Protein AF-A0A1I8BA67-F1 (afdb_monomer_lite)

Radius of gyration: 39.65 Å; chains: 1; bounding box: 112×55×97 Å

Sequence (224 aa):
MSRVRSEYSSRDNGSPSAFQMEKREQSNNWFKWFAIIISILCVIFMIATVVLENITLENSNDTSPNASELENIITDGDAGPLSVDGIEVSKQRKNRRNSSSNSVPQPLKWPPPSGSLHLVWSYFKRCQTIDAREVAPIKSNSVMYQRDPRESVIGYRSIAVPGELHGYWTAFTKFGSSRISWKRIFEPAIKLAREGFPVSSNLAMVLQQKESDINEDEDMRSAA

Structure (mmCIF, N/CA/C/O backbone):
data_AF-A0A1I8BA67-F1
#
_entry.id   AF-A0A1I8BA67-F1
#
loop_
_atom_site.group_PDB
_atom_site.id
_atom_site.type_symbol
_atom_site.label_atom_id
_atom_site.label_alt_id
_atom_site.label_comp_id
_atom_site.label_asym_id
_atom_site.label_entity_id
_atom_site.label_seq_id
_atom_site.pdbx_PDB_ins_code
_atom_site.Cartn_x
_atom_site.Cartn_y
_atom_site.Cartn_z
_atom_site.occupancy
_atom_site.B_iso_or_equiv
_atom_site.auth_seq_id
_atom_site.auth_comp_id
_atom_site.auth_asym_id
_atom_site.auth_atom_id
_atom_site.pdbx_PDB_model_num
ATOM 1 N N . MET A 1 1 ? -87.416 -36.182 63.446 1.00 40.94 1 MET A N 1
ATOM 2 C CA . MET A 1 1 ? -87.418 -34.951 62.624 1.00 40.94 1 MET A CA 1
ATOM 3 C C . MET A 1 1 ? -86.794 -33.840 63.465 1.00 40.94 1 MET A C 1
ATOM 5 O O . MET A 1 1 ? -87.429 -33.366 64.387 1.00 40.94 1 MET A O 1
ATOM 9 N N . SER A 1 2 ? -85.472 -33.657 63.453 1.00 45.88 2 SER A N 1
ATOM 10 C CA . SER A 1 2 ? -84.763 -32.682 62.600 1.00 45.88 2 SER A CA 1
ATOM 11 C C . SER A 1 2 ? -85.476 -31.326 62.480 1.00 45.88 2 SER A C 1
ATOM 13 O O . SER A 1 2 ? -86.460 -31.255 61.751 1.00 45.88 2 SER A O 1
ATOM 15 N N . ARG A 1 3 ? -84.947 -30.256 63.091 1.00 42.12 3 ARG A N 1
ATOM 16 C CA . ARG A 1 3 ? -84.290 -29.132 62.381 1.00 42.12 3 ARG A CA 1
ATOM 17 C C . ARG A 1 3 ? -83.982 -27.958 63.326 1.00 42.12 3 ARG A C 1
ATOM 19 O O . ARG A 1 3 ? -84.881 -27.327 63.855 1.00 42.12 3 ARG A O 1
ATOM 26 N N . VAL A 1 4 ? -82.681 -27.696 63.452 1.00 47.50 4 VAL A N 1
ATOM 27 C CA . VAL A 1 4 ? -81.999 -26.395 63.310 1.00 47.50 4 VAL A CA 1
ATOM 28 C C . VAL A 1 4 ? -82.528 -25.221 64.147 1.00 47.50 4 VAL A C 1
ATOM 30 O O . VAL A 1 4 ? -83.448 -24.508 63.760 1.00 47.50 4 VAL A O 1
ATOM 33 N N . ARG A 1 5 ? -81.813 -24.952 65.246 1.00 42.03 5 ARG A N 1
ATOM 34 C CA . ARG A 1 5 ? -81.727 -23.635 65.887 1.00 42.03 5 ARG A CA 1
ATOM 35 C C . ARG A 1 5 ? -80.796 -22.773 65.027 1.00 42.03 5 ARG A C 1
ATOM 37 O O . ARG A 1 5 ? -79.645 -23.153 64.830 1.00 42.03 5 ARG A O 1
ATOM 44 N N . SER A 1 6 ? -81.287 -21.666 64.471 1.00 45.69 6 SER A N 1
ATOM 45 C CA . SER A 1 6 ? -80.429 -20.706 63.771 1.00 45.69 6 SER A CA 1
ATOM 46 C C . SER A 1 6 ? -79.624 -19.918 64.802 1.00 45.69 6 SER A C 1
ATOM 48 O O . SER A 1 6 ? -80.179 -19.093 65.529 1.00 45.69 6 SER A O 1
ATOM 50 N N . GLU A 1 7 ? -78.324 -20.172 64.878 1.00 46.34 7 GLU A N 1
ATOM 51 C CA . GLU A 1 7 ? -77.403 -19.298 65.597 1.00 46.34 7 GLU A CA 1
ATOM 52 C C . GLU A 1 7 ? -77.124 -18.067 64.736 1.00 46.34 7 GLU A C 1
ATOM 54 O O . GLU A 1 7 ? -76.464 -18.125 63.698 1.00 46.34 7 GLU A O 1
ATOM 59 N N . TYR A 1 8 ? -77.677 -16.938 65.169 1.00 40.50 8 TYR A N 1
ATOM 60 C CA . TYR A 1 8 ? -77.280 -15.619 64.706 1.00 40.50 8 TYR A CA 1
ATOM 61 C C . TYR A 1 8 ? -75.892 -15.344 65.301 1.00 40.50 8 TYR A C 1
ATOM 63 O O . TYR A 1 8 ? -75.756 -15.030 66.481 1.00 40.50 8 TYR A O 1
ATOM 71 N N . SER A 1 9 ? -74.846 -15.552 64.499 1.00 45.25 9 SER A N 1
ATOM 72 C CA . SER A 1 9 ? -73.468 -15.208 64.856 1.00 45.25 9 SER A CA 1
ATOM 73 C C . SER A 1 9 ? -73.325 -13.686 64.856 1.00 45.25 9 SER A C 1
ATOM 75 O O . SER A 1 9 ? -73.095 -13.059 63.819 1.00 45.25 9 SER A O 1
ATOM 77 N N . SER A 1 10 ? -73.502 -13.084 66.030 1.00 44.91 10 SER A N 1
ATOM 78 C CA . SER A 1 10 ? -73.094 -11.711 66.302 1.00 44.91 10 SER A CA 1
ATOM 79 C C . SER A 1 10 ? -71.573 -11.642 66.182 1.00 44.91 10 SER A C 1
ATOM 81 O O . SER A 1 10 ? -70.843 -12.098 67.059 1.00 44.91 10 SER A O 1
ATOM 83 N N . ARG A 1 11 ? -71.085 -11.125 65.052 1.00 43.34 11 ARG A N 1
ATOM 84 C CA . ARG A 1 11 ? -69.683 -10.735 64.901 1.00 43.34 11 ARG A CA 1
ATOM 85 C C . ARG A 1 11 ? -69.440 -9.525 65.795 1.00 43.34 11 ARG A C 1
ATOM 87 O O . ARG A 1 11 ? -69.701 -8.396 65.388 1.00 43.34 11 ARG A O 1
ATOM 94 N N . ASP A 1 12 ? -68.952 -9.779 67.003 1.00 50.91 12 ASP A N 1
ATOM 95 C CA . ASP A 1 12 ? -68.329 -8.755 67.831 1.00 50.91 12 ASP A CA 1
ATOM 96 C C . ASP A 1 12 ? -67.102 -8.223 67.088 1.00 50.91 12 ASP A C 1
ATOM 98 O O . ASP A 1 12 ? -66.035 -8.839 67.052 1.00 50.91 12 ASP A O 1
ATOM 102 N N . ASN A 1 13 ? -67.259 -7.054 66.469 1.00 51.78 13 ASN A N 1
ATOM 103 C CA . ASN A 1 13 ? -66.140 -6.228 66.041 1.00 51.78 13 ASN A CA 1
ATOM 104 C C . ASN A 1 13 ? -65.518 -5.614 67.300 1.00 51.78 13 ASN A C 1
ATOM 106 O O . ASN A 1 13 ? -65.742 -4.446 67.617 1.00 51.78 13 ASN A O 1
ATOM 110 N N . GLY A 1 14 ? -64.778 -6.439 68.043 1.00 55.72 14 GLY A N 1
ATOM 111 C CA . GLY A 1 14 ? -63.981 -5.997 69.175 1.00 55.72 14 GLY A CA 1
ATOM 112 C C . GLY A 1 14 ? -63.032 -4.893 68.724 1.00 55.72 14 GLY A C 1
ATOM 113 O O . GLY A 1 14 ? -62.264 -5.065 67.772 1.00 55.72 14 GLY A O 1
ATOM 114 N N . SER A 1 15 ? -63.103 -3.746 69.397 1.00 64.50 15 SER A N 1
ATOM 115 C CA . SER A 1 15 ? -62.110 -2.691 69.253 1.00 64.50 15 SER A CA 1
ATOM 116 C C . SER A 1 15 ? -60.715 -3.295 69.477 1.00 64.50 15 SER A C 1
ATOM 118 O O . SER A 1 15 ? -60.535 -4.098 70.400 1.00 64.50 15 SER A O 1
ATOM 120 N N . PRO A 1 16 ? -59.721 -2.980 68.625 1.00 65.88 16 PRO A N 1
ATOM 121 C CA . PRO A 1 16 ? -58.387 -3.546 68.770 1.00 65.88 16 PRO A CA 1
ATOM 122 C C . PRO A 1 16 ? -57.853 -3.250 70.174 1.00 65.88 16 PRO A C 1
ATOM 124 O O . PRO A 1 16 ? -57.886 -2.100 70.613 1.00 65.88 16 PRO A O 1
ATOM 127 N N . SER A 1 17 ? -57.372 -4.275 70.884 1.00 70.00 17 SER A N 1
ATOM 128 C CA . SER A 1 17 ? -56.779 -4.084 72.209 1.00 70.00 17 SER A CA 1
ATOM 129 C C . SER A 1 17 ? -55.578 -3.133 72.121 1.00 70.00 17 SER A C 1
ATOM 131 O O . SER A 1 17 ? -54.882 -3.103 71.106 1.00 70.00 17 SER A O 1
ATOM 133 N N . ALA A 1 18 ? -55.322 -2.348 73.173 1.00 68.75 18 ALA A N 1
ATOM 134 C CA . ALA A 1 18 ? -54.279 -1.311 73.184 1.00 68.75 18 ALA A CA 1
ATOM 135 C C . ALA A 1 18 ? -52.895 -1.833 72.741 1.00 68.75 18 ALA A C 1
ATOM 137 O O . ALA A 1 18 ? -52.176 -1.167 72.005 1.00 68.75 18 ALA A O 1
ATOM 138 N N . PHE A 1 19 ? -52.586 -3.086 73.076 1.00 68.88 19 PHE A N 1
ATOM 139 C CA . PHE A 1 19 ? -51.374 -3.780 72.642 1.00 68.88 19 PHE A CA 1
ATOM 140 C C . PHE A 1 19 ? -51.302 -4.011 71.117 1.00 68.88 19 PHE A C 1
ATOM 142 O O . PHE A 1 19 ? -50.241 -3.913 70.503 1.00 68.88 19 PHE A O 1
ATOM 149 N N . GLN A 1 20 ? -52.437 -4.304 70.475 1.00 67.19 20 GLN A N 1
ATOM 150 C CA . GLN A 1 20 ? -52.523 -4.456 69.018 1.00 67.19 20 GLN A CA 1
ATOM 151 C C . GLN A 1 20 ? -52.443 -3.101 68.300 1.00 67.19 20 GLN A C 1
ATOM 153 O O . GLN A 1 20 ? -51.937 -3.045 67.178 1.00 67.19 20 GLN A O 1
ATOM 158 N N . MET A 1 21 ? -52.902 -2.015 68.936 1.00 66.75 21 MET A N 1
ATOM 159 C CA . MET A 1 21 ? -52.728 -0.645 68.433 1.00 66.75 21 MET A CA 1
ATOM 160 C C . MET A 1 21 ? -51.247 -0.230 68.472 1.00 66.75 21 MET A C 1
ATOM 162 O O . MET A 1 21 ? -50.712 0.191 67.450 1.00 66.75 21 MET A O 1
ATOM 166 N N . GLU A 1 22 ? -50.557 -0.460 69.594 1.00 73.00 22 GLU A N 1
ATOM 167 C CA . GLU A 1 22 ? -49.135 -0.126 69.773 1.00 73.00 22 GLU A CA 1
ATOM 168 C C . GLU A 1 22 ? -48.229 -0.889 68.794 1.00 73.00 22 GLU A C 1
ATOM 170 O O . GLU A 1 22 ? -47.345 -0.310 68.160 1.00 73.00 22 GLU A O 1
ATOM 175 N N . LYS A 1 23 ? -48.497 -2.184 68.575 1.00 70.69 23 LYS A N 1
ATOM 176 C CA . LYS A 1 23 ? -47.740 -2.996 67.609 1.00 70.69 23 LYS A CA 1
ATOM 177 C C . LYS A 1 23 ? -47.929 -2.519 66.162 1.00 70.69 23 LYS A C 1
ATOM 179 O O . LYS A 1 23 ? -46.983 -2.558 65.372 1.00 70.69 23 LYS A O 1
ATOM 184 N N . ARG A 1 24 ? -49.133 -2.054 65.800 1.00 65.31 24 ARG A N 1
ATOM 185 C CA . ARG A 1 24 ? -49.407 -1.451 64.481 1.00 65.31 24 ARG A CA 1
ATOM 186 C C . ARG A 1 24 ? -48.703 -0.105 64.327 1.00 65.31 24 ARG A C 1
ATOM 188 O O . ARG A 1 24 ? -48.165 0.179 63.261 1.00 65.31 24 ARG A O 1
ATOM 195 N N . GLU A 1 25 ? -48.652 0.690 65.387 1.00 71.00 25 GLU A N 1
ATOM 196 C CA . GLU A 1 25 ? -47.970 1.982 65.390 1.00 71.00 25 GLU A CA 1
ATOM 197 C C . GLU A 1 25 ? -46.443 1.830 65.282 1.00 71.00 25 GLU A C 1
ATOM 199 O O . GLU A 1 25 ? -45.815 2.489 64.449 1.00 71.00 25 GLU A O 1
ATOM 204 N N . GLN A 1 26 ? -45.851 0.871 66.002 1.00 67.75 26 GLN A N 1
ATOM 205 C CA . GLN A 1 26 ? -44.436 0.513 65.851 1.00 67.75 26 GLN A CA 1
ATOM 206 C C . GLN A 1 26 ? -44.106 0.008 64.443 1.00 67.75 26 GLN A C 1
ATOM 208 O O . GLN A 1 26 ? -43.106 0.426 63.860 1.00 67.75 26 GLN A O 1
ATOM 213 N N . SER A 1 27 ? -44.948 -0.860 63.873 1.00 72.69 27 SER A N 1
ATOM 214 C CA . SER A 1 27 ? -44.752 -1.380 62.517 1.00 72.69 27 SER A CA 1
ATOM 215 C C . SER A 1 27 ? -44.800 -0.264 61.471 1.00 72.69 27 SER A C 1
ATOM 217 O O . SER A 1 27 ? -43.941 -0.210 60.593 1.00 72.69 27 SER A O 1
ATOM 219 N N . ASN A 1 28 ? -45.735 0.677 61.601 1.00 71.38 28 ASN A N 1
ATOM 220 C CA . ASN A 1 28 ? -45.836 1.819 60.695 1.00 71.38 28 ASN A CA 1
ATOM 221 C C . ASN A 1 28 ? -44.628 2.757 60.812 1.00 71.38 28 ASN A C 1
ATOM 223 O O . ASN A 1 28 ? -44.160 3.285 59.805 1.00 71.38 28 ASN A O 1
ATOM 227 N N . ASN A 1 29 ? -44.091 2.945 62.018 1.00 77.38 29 ASN A N 1
ATOM 228 C CA . ASN A 1 29 ? -42.884 3.743 62.224 1.00 77.38 29 ASN A CA 1
ATOM 229 C C . ASN A 1 29 ? -41.644 3.048 61.652 1.00 77.38 29 ASN A C 1
ATOM 231 O O . ASN A 1 29 ? -40.825 3.703 61.013 1.00 77.38 29 ASN A O 1
ATOM 235 N N . TRP A 1 30 ? -41.549 1.725 61.783 1.00 77.06 30 TRP A N 1
ATOM 236 C CA . TRP A 1 30 ? -40.513 0.920 61.139 1.00 77.06 30 TRP A CA 1
ATOM 237 C C . TRP A 1 30 ? -40.552 1.094 59.613 1.00 77.06 30 TRP A C 1
ATOM 239 O O . TRP A 1 30 ? -39.558 1.513 59.029 1.00 77.06 30 TRP A O 1
ATOM 249 N N . PHE A 1 31 ? -41.714 0.936 58.967 1.00 82.50 31 PHE A N 1
ATOM 250 C CA . PHE A 1 31 ? -41.845 1.162 57.519 1.00 82.50 31 PHE A CA 1
ATOM 251 C C . PHE A 1 31 ? -41.498 2.596 57.081 1.00 82.50 31 PHE A C 1
ATOM 253 O O . PHE A 1 31 ? -40.886 2.775 56.027 1.00 82.50 31 PHE A O 1
ATOM 260 N N . LYS A 1 32 ? -41.816 3.616 57.891 1.00 83.88 32 LYS A N 1
ATOM 261 C CA . LYS A 1 32 ? -41.413 5.010 57.624 1.00 83.88 32 LYS A CA 1
ATOM 262 C C . LYS A 1 32 ? -39.891 5.182 57.638 1.00 83.88 32 LYS A C 1
ATOM 264 O O . LYS A 1 32 ? -39.352 5.822 56.740 1.00 83.88 32 LYS A O 1
ATOM 269 N N . TRP A 1 33 ? -39.190 4.579 58.599 1.00 83.94 33 TRP A N 1
ATOM 270 C CA . TRP A 1 33 ? -37.723 4.612 58.650 1.00 83.94 33 TRP A CA 1
ATOM 271 C C . TRP A 1 33 ? -37.083 3.879 57.468 1.00 83.94 33 TRP A C 1
ATOM 273 O O . TRP A 1 33 ? -36.136 4.395 56.877 1.00 83.94 33 TRP A O 1
ATOM 283 N N . PHE A 1 34 ? -37.635 2.734 57.058 1.00 90.25 34 PHE A N 1
ATOM 284 C CA . PHE A 1 34 ? -37.170 2.028 55.860 1.00 90.25 34 PHE A CA 1
ATOM 285 C C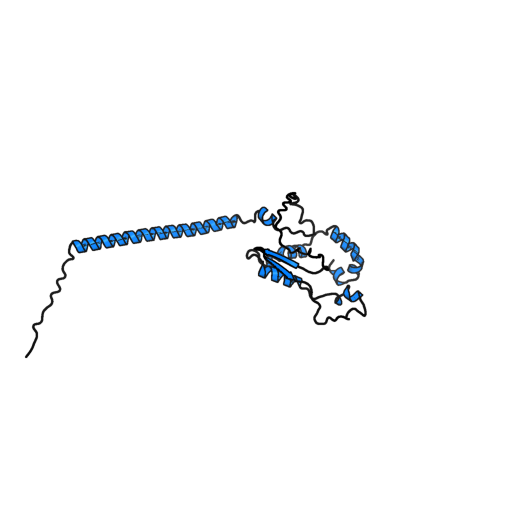 . PHE A 1 34 ? -37.347 2.863 54.587 1.00 90.25 34 PHE A C 1
ATOM 287 O O . PHE A 1 34 ? -36.424 2.940 53.778 1.00 90.25 34 PHE A O 1
ATOM 294 N N . ALA A 1 35 ? -38.483 3.546 54.432 1.00 88.31 35 ALA A N 1
ATOM 295 C CA . ALA A 1 35 ? -38.719 4.430 53.293 1.00 88.31 35 ALA A CA 1
ATOM 296 C C . ALA A 1 35 ? -37.733 5.615 53.253 1.00 88.31 35 ALA A C 1
ATOM 298 O O . ALA A 1 35 ? -37.226 5.957 52.184 1.00 88.31 35 ALA A O 1
ATOM 299 N N . ILE A 1 36 ? -37.402 6.202 54.410 1.00 92.38 36 ILE A N 1
ATOM 300 C CA . ILE A 1 36 ? -36.419 7.295 54.514 1.00 92.38 36 ILE A CA 1
ATOM 301 C C . ILE A 1 36 ? -35.014 6.806 54.138 1.00 92.38 36 ILE A C 1
ATOM 303 O O . ILE A 1 36 ? -34.323 7.465 53.364 1.00 92.38 36 ILE A O 1
ATOM 307 N N . ILE A 1 37 ? -34.598 5.636 54.630 1.00 94.06 37 ILE A N 1
ATOM 308 C CA . ILE A 1 37 ? -33.278 5.065 54.324 1.00 94.06 37 ILE A CA 1
ATOM 309 C C . ILE A 1 37 ? -33.149 4.763 52.826 1.00 94.06 37 ILE A C 1
ATOM 311 O O . ILE A 1 37 ? -32.140 5.111 52.216 1.00 94.06 37 ILE A O 1
ATOM 315 N N . ILE A 1 38 ? -34.182 4.177 52.213 1.00 94.12 38 ILE A N 1
ATOM 316 C CA . ILE A 1 38 ? -34.205 3.909 50.768 1.00 94.12 38 ILE A CA 1
ATOM 317 C C . ILE A 1 38 ? -34.135 5.220 49.975 1.00 94.12 38 ILE A C 1
ATOM 319 O O . ILE A 1 38 ? -33.359 5.315 49.028 1.00 94.12 38 ILE A O 1
ATOM 323 N N . SER A 1 39 ? -34.868 6.258 50.395 1.00 94.56 39 SER A N 1
ATOM 324 C CA . SER A 1 39 ? -34.808 7.579 49.759 1.00 94.56 39 SER A CA 1
ATOM 325 C C . SER A 1 39 ? -33.406 8.190 49.820 1.00 94.56 39 SER A C 1
ATOM 327 O O . SER A 1 39 ? -32.947 8.755 48.830 1.00 94.56 39 SER A O 1
ATOM 329 N N . ILE A 1 40 ? -32.710 8.073 50.955 1.00 95.81 40 ILE A N 1
ATOM 330 C CA . ILE A 1 40 ? -31.340 8.583 51.113 1.00 95.81 40 ILE A CA 1
ATOM 331 C C . ILE A 1 40 ? -30.369 7.796 50.223 1.00 95.81 40 ILE A C 1
ATOM 333 O O . ILE A 1 40 ? -29.543 8.399 49.539 1.00 95.81 40 ILE A O 1
ATOM 337 N N . LEU A 1 41 ? -30.496 6.466 50.164 1.00 95.94 41 LEU A N 1
ATOM 338 C CA . LEU A 1 41 ? -29.668 5.624 49.295 1.00 95.94 41 LEU A CA 1
ATOM 339 C C . LEU A 1 41 ? -29.880 5.933 47.806 1.00 95.94 41 LEU A C 1
ATOM 341 O O . LEU A 1 41 ? -28.904 5.994 47.061 1.00 95.94 41 LEU A O 1
ATOM 345 N N . CYS A 1 42 ? -31.118 6.194 47.372 1.00 95.25 42 CYS A N 1
ATOM 346 C CA . CYS A 1 42 ? -31.407 6.615 45.998 1.00 95.25 42 CYS A CA 1
ATOM 347 C C . CYS A 1 42 ? -30.749 7.957 45.650 1.00 95.25 42 CYS A C 1
ATOM 349 O O . CYS A 1 42 ? -30.201 8.101 44.558 1.00 95.25 42 CYS A O 1
ATOM 351 N N . VAL A 1 43 ? -30.761 8.925 46.572 1.00 95.75 43 VAL A N 1
ATOM 352 C CA . VAL A 1 43 ? -30.108 10.226 46.362 1.00 95.75 43 VAL A CA 1
ATOM 353 C C . VAL A 1 43 ? -28.588 10.068 46.289 1.00 95.75 43 VAL A C 1
ATOM 355 O O . VAL A 1 43 ? -27.965 10.628 45.392 1.00 95.75 43 VAL A O 1
ATOM 358 N N . ILE A 1 44 ? -27.987 9.257 47.165 1.00 95.75 44 ILE A N 1
ATOM 359 C CA . ILE A 1 44 ? -26.545 8.962 47.124 1.00 95.75 44 ILE A CA 1
ATOM 360 C C . ILE A 1 44 ? -26.165 8.281 45.805 1.00 95.75 44 ILE A C 1
ATOM 362 O O . ILE A 1 44 ? -25.164 8.653 45.198 1.00 95.75 44 ILE A O 1
ATOM 366 N N . PHE A 1 45 ? -26.968 7.324 45.335 1.00 95.50 45 PHE A N 1
ATOM 367 C CA . PHE A 1 45 ? -26.735 6.646 44.061 1.00 95.50 45 PHE A CA 1
ATOM 368 C C . PHE A 1 45 ? -26.802 7.617 42.873 1.00 95.50 45 PHE A C 1
ATOM 370 O O . PHE A 1 45 ? -25.906 7.600 42.036 1.00 95.50 45 PHE A O 1
ATOM 377 N N . MET A 1 46 ? -27.794 8.515 42.841 1.00 95.38 46 MET A N 1
ATOM 378 C CA . MET A 1 46 ? -27.913 9.551 41.802 1.00 95.38 46 MET A CA 1
ATOM 379 C C . MET A 1 46 ? -26.725 10.522 41.809 1.00 95.38 46 MET A C 1
ATOM 381 O O . MET A 1 46 ? -26.201 10.875 40.754 1.00 95.38 46 MET A O 1
ATOM 385 N N . ILE A 1 47 ? -26.262 10.937 42.992 1.00 93.50 47 ILE A N 1
ATOM 386 C CA . ILE A 1 47 ? -25.070 11.787 43.111 1.00 93.50 47 ILE A CA 1
ATOM 387 C C . ILE A 1 47 ? -23.833 11.024 42.624 1.00 93.50 47 ILE A C 1
ATOM 389 O O . ILE A 1 47 ? -23.042 11.576 41.866 1.00 93.50 47 ILE A O 1
ATOM 393 N N . ALA A 1 48 ? -23.681 9.750 42.995 1.00 91.81 48 ALA A N 1
ATOM 394 C CA . ALA A 1 48 ? -22.557 8.926 42.564 1.00 91.81 48 ALA A CA 1
ATOM 395 C C . ALA A 1 48 ? -22.518 8.748 41.040 1.00 91.81 48 ALA A C 1
ATOM 397 O O . ALA A 1 48 ? -21.443 8.854 40.456 1.00 91.81 48 ALA A O 1
ATOM 398 N N . THR A 1 49 ? -23.665 8.543 40.382 1.00 91.31 49 THR A N 1
ATOM 399 C CA . THR A 1 49 ? -23.723 8.436 38.916 1.00 91.31 49 THR A CA 1
ATOM 400 C C . THR A 1 49 ? -23.356 9.748 38.228 1.00 91.31 49 THR A C 1
ATOM 402 O O . THR A 1 49 ? -22.576 9.728 37.283 1.00 91.31 49 THR A O 1
ATOM 405 N N . VAL A 1 50 ? -23.830 10.890 38.741 1.00 92.19 50 VAL A N 1
ATOM 406 C CA . VAL A 1 50 ? -23.501 12.220 38.193 1.00 92.19 50 VAL A CA 1
ATOM 407 C C . VAL A 1 50 ? -22.021 12.561 38.392 1.00 92.19 50 VAL A C 1
ATOM 409 O O . VAL A 1 50 ? -21.378 13.109 37.500 1.00 92.19 50 VAL A O 1
ATOM 412 N N . VAL A 1 51 ? -21.451 12.220 39.551 1.00 89.69 51 VAL A N 1
ATOM 413 C CA . VAL A 1 51 ? -20.022 12.423 39.832 1.00 89.69 51 VAL A CA 1
ATOM 414 C C . VAL A 1 51 ? -19.160 11.528 38.943 1.00 89.69 51 VAL A C 1
ATOM 416 O O . VAL A 1 51 ? -18.153 11.995 38.421 1.00 89.69 51 VAL A O 1
ATOM 419 N N . LEU A 1 52 ? -19.560 10.273 38.719 1.00 81.62 52 LEU A N 1
ATOM 420 C CA . LEU A 1 52 ? -18.836 9.362 37.833 1.00 81.62 52 LEU A CA 1
ATOM 421 C C . LEU A 1 52 ? -18.824 9.884 36.390 1.00 81.62 52 LEU A C 1
ATOM 423 O O . LEU A 1 52 ? -17.777 9.868 35.749 1.00 81.62 52 LEU A O 1
ATOM 427 N N . GLU A 1 53 ? -19.953 10.410 35.913 1.00 79.00 53 GLU A N 1
ATOM 428 C CA . GLU A 1 53 ? -20.077 10.989 34.573 1.00 79.00 53 GLU A CA 1
ATOM 429 C C . GLU A 1 53 ? -19.226 12.268 34.431 1.00 79.00 53 GLU A C 1
ATOM 431 O O . GLU A 1 53 ? -18.454 12.395 33.481 1.00 79.00 53 GLU A O 1
ATOM 436 N N . ASN A 1 54 ? -19.230 13.154 35.434 1.00 74.56 54 ASN A N 1
ATOM 437 C CA . ASN A 1 54 ? -18.369 14.344 35.450 1.00 74.56 54 ASN A CA 1
ATOM 438 C C . ASN A 1 54 ? -16.867 14.007 35.497 1.00 74.56 54 ASN A C 1
ATOM 440 O O . ASN A 1 54 ? -16.093 14.604 34.753 1.00 74.56 54 ASN A O 1
ATOM 444 N N . ILE A 1 55 ? -16.452 13.012 36.291 1.00 71.06 55 ILE A N 1
ATOM 445 C CA . ILE A 1 55 ? -15.052 12.547 36.333 1.00 71.06 55 ILE A CA 1
ATOM 446 C C . ILE A 1 55 ? -14.643 11.928 34.987 1.00 71.06 55 ILE A C 1
ATOM 448 O O . ILE A 1 55 ? -13.505 12.089 34.544 1.00 71.06 55 ILE A O 1
ATOM 452 N N . THR A 1 56 ? -15.547 11.223 34.299 1.00 62.75 56 THR A N 1
ATOM 453 C CA . THR A 1 56 ? -15.245 10.696 32.957 1.00 62.75 56 THR A CA 1
ATOM 454 C C . THR A 1 56 ? -15.126 11.793 31.900 1.00 62.75 56 THR A C 1
ATOM 456 O O . THR A 1 56 ? -14.315 11.653 30.985 1.00 62.75 56 THR A O 1
ATOM 459 N N . LEU A 1 57 ? -15.871 12.894 32.038 1.00 55.22 57 LEU A N 1
ATOM 460 C CA . LEU A 1 57 ? -15.803 14.029 31.116 1.00 55.22 57 LEU A CA 1
ATOM 461 C C . LEU A 1 57 ? -14.546 14.884 31.335 1.00 55.22 57 LEU A C 1
ATOM 463 O O . LEU A 1 57 ? -13.919 15.279 30.353 1.00 55.22 57 LEU A O 1
ATOM 467 N N . GLU A 1 58 ? -14.117 15.097 32.581 1.00 56.88 58 GLU A N 1
ATOM 468 C CA . GLU A 1 58 ? -12.852 15.784 32.890 1.00 56.88 58 GLU A CA 1
ATOM 469 C C . GLU A 1 58 ? -11.647 15.001 32.335 1.00 56.88 58 GLU A C 1
ATOM 471 O O . GLU A 1 58 ? -10.819 15.560 31.618 1.00 56.88 58 GLU A O 1
ATOM 476 N N . ASN A 1 59 ? -11.641 13.670 32.484 1.00 52.69 59 ASN A N 1
ATOM 477 C CA . ASN A 1 59 ? -10.626 12.807 31.863 1.00 52.69 59 ASN A CA 1
ATOM 478 C C . ASN A 1 59 ? -10.657 12.823 30.319 1.00 52.69 59 ASN A C 1
ATOM 480 O O . ASN A 1 59 ? -9.640 12.558 29.674 1.00 52.69 59 ASN A O 1
ATOM 484 N N . SER A 1 60 ? -11.806 13.122 29.700 1.00 52.12 60 SER A N 1
ATOM 485 C CA . SER A 1 60 ? -11.911 13.211 28.236 1.00 52.12 60 SER A CA 1
ATOM 486 C C . SER A 1 60 ? -11.349 14.518 27.665 1.00 52.12 60 SER A C 1
ATOM 488 O O . SER A 1 60 ? -10.884 14.519 26.526 1.00 52.12 60 SER A O 1
ATOM 490 N N . ASN A 1 61 ? -11.320 15.594 28.461 1.00 45.09 61 ASN A N 1
ATOM 491 C CA . ASN A 1 61 ? -10.772 16.891 28.053 1.00 45.09 61 ASN A CA 1
ATOM 492 C C . ASN A 1 61 ? -9.251 17.003 28.260 1.00 45.09 61 ASN A C 1
ATOM 494 O O . ASN A 1 61 ? -8.618 17.797 27.570 1.00 45.09 61 ASN A O 1
ATOM 498 N N . ASP A 1 62 ? -8.661 16.147 29.100 1.00 41.72 62 ASP A N 1
ATOM 499 C CA . ASP A 1 62 ? -7.203 16.041 29.270 1.00 41.72 62 ASP A CA 1
ATOM 500 C C . ASP A 1 62 ? -6.550 14.974 28.373 1.00 41.72 62 ASP A C 1
ATOM 502 O O . ASP A 1 62 ? -5.333 14.800 28.390 1.00 41.72 62 ASP A O 1
ATOM 506 N N . THR A 1 63 ? -7.321 14.288 27.519 1.00 43.56 63 THR A N 1
ATOM 507 C CA . THR A 1 63 ? -6.759 13.372 26.511 1.00 43.56 63 THR A CA 1
ATOM 508 C C . THR A 1 63 ? -6.571 14.076 25.161 1.00 43.56 63 THR A C 1
ATOM 510 O O . THR A 1 63 ? -7.000 13.595 24.112 1.00 43.56 63 THR A O 1
ATOM 513 N N . SER A 1 64 ? -5.861 15.206 25.157 1.00 40.44 64 SER A N 1
ATOM 514 C CA . SER A 1 64 ? -4.832 15.337 24.124 1.00 40.44 64 SER A CA 1
ATOM 515 C C . SER A 1 64 ? -3.736 14.370 24.557 1.00 40.44 64 SER A C 1
ATOM 517 O O . SER A 1 64 ? -3.289 14.492 25.695 1.00 40.44 64 SER A O 1
ATOM 519 N N . PRO A 1 65 ? -3.324 13.378 23.748 1.00 42.12 65 PRO A N 1
ATOM 520 C CA . PRO A 1 65 ? -2.228 12.515 24.160 1.00 42.12 65 PRO A CA 1
ATOM 521 C C . PRO A 1 65 ? -1.037 13.419 24.480 1.00 42.12 65 PRO A C 1
ATOM 523 O O . PRO A 1 65 ? -0.562 14.161 23.616 1.00 42.12 65 PRO A O 1
ATOM 526 N N . ASN A 1 66 ? -0.619 13.425 25.747 1.00 33.59 66 ASN A N 1
ATOM 527 C CA . ASN A 1 66 ? 0.599 14.103 26.155 1.00 33.59 66 ASN A CA 1
ATOM 528 C C . ASN A 1 66 ? 1.720 13.565 25.266 1.00 33.59 66 ASN A C 1
ATOM 530 O O . ASN A 1 66 ? 1.785 12.361 25.009 1.00 33.59 66 ASN A O 1
ATOM 534 N N . ALA A 1 67 ? 2.584 14.454 24.779 1.00 44.56 67 ALA A N 1
ATOM 535 C CA . ALA A 1 67 ? 3.666 14.113 23.857 1.00 44.56 67 ALA A CA 1
ATOM 536 C C . ALA A 1 67 ? 4.526 12.917 24.336 1.00 44.56 67 ALA A C 1
ATOM 538 O O . ALA A 1 67 ? 5.080 12.198 23.513 1.00 44.56 67 ALA A O 1
ATOM 539 N N . SER A 1 68 ? 4.545 12.641 25.645 1.00 41.50 68 SER A N 1
ATOM 540 C CA . SER A 1 68 ? 5.203 11.492 26.278 1.00 41.50 68 SER A CA 1
ATOM 541 C C . SER A 1 68 ? 4.566 10.117 26.005 1.00 41.50 68 SER A C 1
ATOM 543 O O . SER A 1 68 ? 5.253 9.105 26.096 1.00 41.50 68 SER A O 1
ATOM 545 N N . GLU A 1 69 ? 3.274 10.023 25.668 1.00 40.31 69 GLU A N 1
ATOM 546 C CA . GLU A 1 69 ? 2.629 8.737 25.331 1.00 40.31 69 GLU A CA 1
ATOM 547 C C . GLU A 1 69 ? 2.800 8.388 23.839 1.00 40.31 69 GLU A C 1
ATOM 549 O O . GLU A 1 69 ? 2.831 7.213 23.465 1.00 40.31 69 GLU A O 1
ATOM 554 N N . LEU A 1 70 ? 3.000 9.408 22.995 1.00 40.00 70 LEU A N 1
ATOM 555 C CA . LEU A 1 70 ? 3.380 9.265 21.584 1.00 40.00 70 LEU A CA 1
ATOM 556 C C . LEU A 1 70 ? 4.881 8.984 21.396 1.00 40.00 70 LEU A C 1
ATOM 558 O O . LEU A 1 70 ? 5.265 8.438 20.366 1.00 40.00 70 LEU A O 1
ATOM 562 N N . GLU A 1 71 ? 5.707 9.262 22.408 1.00 38.16 71 GLU A N 1
ATOM 563 C CA . GLU A 1 71 ? 7.160 9.016 22.419 1.00 38.16 71 GLU A CA 1
ATOM 564 C C . GLU A 1 71 ? 7.527 7.520 22.290 1.00 38.16 71 GLU A C 1
ATOM 566 O O . GLU A 1 71 ? 8.643 7.169 21.917 1.00 38.16 71 GLU A O 1
ATOM 571 N N . ASN A 1 72 ? 6.572 6.614 22.533 1.00 40.38 72 ASN A N 1
ATOM 572 C CA . ASN A 1 72 ? 6.772 5.167 22.386 1.00 40.38 72 ASN A CA 1
ATOM 573 C C . ASN A 1 72 ? 6.458 4.625 20.979 1.00 40.38 72 ASN A C 1
ATOM 575 O O . ASN A 1 72 ? 6.624 3.426 20.741 1.00 40.38 72 ASN A O 1
ATOM 579 N N . ILE A 1 73 ? 6.002 5.465 20.044 1.00 39.34 73 ILE A N 1
ATOM 580 C CA . ILE A 1 73 ? 5.798 5.078 18.644 1.00 39.34 73 ILE A CA 1
ATOM 581 C C . ILE A 1 73 ? 7.027 5.532 17.854 1.00 39.34 73 ILE A C 1
ATOM 583 O O . ILE A 1 73 ? 7.041 6.593 17.239 1.00 39.34 73 ILE A O 1
ATOM 587 N N . ILE A 1 74 ? 8.081 4.716 17.884 1.00 42.31 74 ILE A N 1
ATOM 588 C CA . ILE A 1 74 ? 9.261 4.918 17.039 1.00 42.31 74 ILE A CA 1
ATOM 589 C C . ILE A 1 74 ? 8.848 4.634 15.589 1.00 42.31 74 ILE A C 1
ATOM 591 O O . ILE A 1 74 ? 8.663 3.478 15.204 1.00 42.31 74 ILE A O 1
ATOM 595 N N . THR A 1 75 ? 8.672 5.682 14.786 1.00 41.91 75 THR A N 1
ATOM 596 C CA . THR A 1 75 ? 8.586 5.569 13.327 1.00 41.91 75 THR A CA 1
ATOM 597 C C . THR A 1 75 ? 9.944 5.925 12.735 1.00 41.91 75 THR A C 1
ATOM 599 O O . THR A 1 75 ? 10.195 7.081 12.403 1.00 41.91 75 THR A O 1
ATOM 602 N N . ASP A 1 76 ? 10.826 4.936 12.597 1.00 39.97 76 ASP A N 1
ATOM 603 C CA . ASP A 1 76 ? 12.073 5.090 11.839 1.00 39.97 76 ASP A CA 1
ATOM 604 C C . ASP A 1 76 ? 11.736 5.079 10.337 1.00 39.97 76 ASP A C 1
ATOM 606 O O . ASP A 1 76 ? 11.861 4.068 9.646 1.00 39.97 76 ASP A O 1
ATOM 610 N N . GLY A 1 77 ? 11.190 6.191 9.845 1.00 44.72 77 GLY A N 1
ATOM 611 C CA . GLY A 1 77 ? 10.943 6.426 8.427 1.00 44.72 77 GLY A CA 1
ATOM 612 C C . GLY A 1 77 ? 12.101 7.206 7.813 1.00 44.72 77 GLY A C 1
ATOM 613 O O . GLY A 1 77 ? 12.422 8.295 8.275 1.00 44.72 77 GLY A O 1
ATOM 614 N N . ASP A 1 78 ? 12.688 6.690 6.734 1.00 42.53 78 ASP A N 1
ATOM 615 C CA . ASP A 1 78 ? 13.857 7.265 6.036 1.00 42.53 78 ASP A CA 1
ATOM 616 C C . ASP A 1 78 ? 13.543 8.565 5.244 1.00 42.53 78 ASP A C 1
ATOM 618 O O . ASP A 1 78 ? 14.330 9.047 4.429 1.00 42.53 78 ASP A O 1
ATOM 622 N N . ALA A 1 79 ? 12.364 9.155 5.470 1.00 44.62 79 ALA A N 1
ATOM 623 C CA . ALA A 1 79 ? 11.913 10.398 4.858 1.00 44.62 79 ALA A CA 1
ATOM 624 C C . ALA A 1 79 ? 11.971 11.540 5.888 1.00 44.62 79 ALA A C 1
ATOM 626 O O . ALA A 1 79 ? 11.078 11.707 6.719 1.00 44.62 79 ALA A O 1
ATOM 627 N N . GLY A 1 80 ? 13.022 12.365 5.840 1.00 36.03 80 GLY A N 1
ATOM 628 C CA . GLY A 1 80 ? 12.993 13.676 6.509 1.00 36.03 80 GLY A CA 1
ATOM 629 C C . GLY A 1 80 ? 11.876 14.570 5.930 1.00 36.03 80 GLY A C 1
ATOM 630 O O . GLY A 1 80 ? 11.440 14.313 4.809 1.00 36.03 80 GLY A O 1
ATOM 631 N N . PRO A 1 81 ? 11.406 15.636 6.611 1.00 37.22 81 PRO A N 1
ATOM 632 C CA . PRO A 1 81 ? 11.647 16.085 7.976 1.00 37.22 81 PRO A CA 1
ATOM 633 C C . PRO A 1 81 ? 10.468 15.665 8.876 1.00 37.22 81 PRO A C 1
ATOM 635 O O . PRO A 1 81 ? 9.587 16.460 9.183 1.00 37.22 81 PRO A O 1
ATOM 638 N N . LEU A 1 82 ? 10.435 14.400 9.293 1.00 43.09 82 LEU A N 1
ATOM 639 C CA . LEU A 1 82 ? 9.539 13.917 10.357 1.00 43.09 82 LEU A CA 1
ATOM 640 C C . LEU A 1 82 ? 10.306 13.521 11.632 1.00 43.09 82 LEU A C 1
ATOM 642 O O . LEU A 1 82 ? 9.712 13.005 12.568 1.00 43.09 82 LEU A O 1
ATOM 646 N N . SER A 1 83 ? 11.622 13.767 11.682 1.00 40.72 83 SER A N 1
ATOM 647 C CA . SER A 1 83 ? 12.529 13.139 12.659 1.00 40.72 83 SER A CA 1
ATOM 648 C C . SER A 1 83 ? 13.316 14.112 13.556 1.00 40.72 83 SER A C 1
ATOM 650 O O . SER A 1 83 ? 14.206 13.663 14.277 1.00 40.72 83 SER A O 1
ATOM 652 N N . VAL A 1 84 ? 13.078 15.429 13.510 1.00 34.16 84 VAL A N 1
ATOM 653 C CA . VAL A 1 84 ? 14.048 16.390 14.089 1.00 34.16 84 VAL A CA 1
ATOM 654 C C . VAL A 1 84 ? 13.779 16.845 15.528 1.00 34.16 84 VAL A C 1
ATOM 656 O O . VAL A 1 84 ? 14.674 17.433 16.121 1.00 34.16 84 VAL A O 1
ATOM 659 N N . ASP A 1 85 ? 12.657 16.484 16.151 1.00 32.72 85 ASP A N 1
ATOM 660 C CA . ASP A 1 85 ? 12.433 16.770 17.576 1.00 32.72 85 ASP A CA 1
ATOM 661 C C . ASP A 1 85 ? 12.428 15.466 18.382 1.00 32.72 85 ASP A C 1
ATOM 663 O O . ASP A 1 85 ? 11.383 14.866 18.616 1.00 32.72 85 ASP A O 1
ATOM 667 N N . GLY A 1 86 ? 13.615 14.990 18.773 1.00 32.78 86 GLY A N 1
ATOM 668 C CA . GLY A 1 86 ? 13.726 13.816 19.650 1.00 32.78 86 GLY A CA 1
ATOM 669 C C . GLY A 1 86 ? 15.052 13.056 19.625 1.00 32.78 86 GLY A C 1
ATOM 670 O O . GLY A 1 86 ? 15.066 11.858 19.892 1.00 32.78 86 GLY A O 1
ATOM 671 N N . ILE A 1 87 ? 16.180 13.694 19.299 1.00 35.97 87 ILE A N 1
ATOM 672 C CA . ILE A 1 87 ? 17.497 13.060 19.466 1.00 35.97 87 ILE A CA 1
ATOM 673 C C . ILE A 1 87 ? 18.042 13.422 20.851 1.00 35.97 87 ILE A C 1
ATOM 675 O O . ILE A 1 87 ? 18.890 14.297 20.989 1.00 35.97 87 ILE A O 1
ATOM 679 N N . GLU A 1 88 ? 17.600 12.696 21.878 1.00 29.22 88 GLU A N 1
ATOM 680 C CA . GLU A 1 88 ? 18.426 12.465 23.066 1.00 29.22 88 GLU A CA 1
ATOM 681 C C . GLU A 1 88 ? 18.432 10.970 23.401 1.00 29.22 88 GLU A C 1
ATOM 683 O O . GLU A 1 88 ? 17.664 10.432 24.196 1.00 29.22 88 GLU A O 1
ATOM 688 N N . VAL A 1 89 ? 19.331 10.270 22.706 1.00 36.78 89 VAL A N 1
ATOM 689 C CA . VAL A 1 89 ? 19.631 8.852 22.892 1.00 36.78 89 VAL A CA 1
ATOM 690 C C . VAL A 1 89 ? 20.153 8.630 24.312 1.00 36.78 89 VAL A C 1
ATOM 692 O O . VAL A 1 89 ? 21.310 8.931 24.627 1.00 36.78 89 VAL A O 1
ATOM 695 N N . SER A 1 90 ? 19.323 8.023 25.159 1.00 29.69 90 SER A N 1
ATOM 696 C CA . SER A 1 90 ? 19.743 7.467 26.442 1.00 29.69 90 SER A CA 1
ATOM 697 C C . SER A 1 90 ? 20.713 6.299 26.214 1.00 29.69 90 SER A C 1
ATOM 699 O O . SER A 1 90 ? 20.370 5.132 26.035 1.00 29.69 90 SER A O 1
ATOM 701 N N . LYS A 1 91 ? 22.007 6.625 26.228 1.00 35.16 91 LYS A N 1
ATOM 702 C CA . LYS A 1 91 ? 23.065 5.667 26.549 1.00 35.16 91 LYS A CA 1
ATOM 703 C C . LYS A 1 91 ? 22.772 5.053 27.926 1.00 35.16 91 LYS A C 1
ATOM 705 O O . LYS A 1 91 ? 22.575 5.785 28.887 1.00 35.16 91 LYS A O 1
ATOM 710 N N . GLN A 1 92 ? 22.928 3.727 28.004 1.00 28.17 92 GLN A N 1
ATOM 711 C CA . GLN A 1 92 ? 22.940 2.822 29.175 1.00 28.17 92 GLN A CA 1
ATOM 712 C C . GLN A 1 92 ? 21.668 1.961 29.309 1.00 28.17 92 GLN A C 1
ATOM 714 O O . GLN A 1 92 ? 20.561 2.458 29.278 1.00 28.17 92 GLN A O 1
ATOM 719 N N . ARG A 1 93 ? 21.741 0.640 29.519 1.00 28.03 93 ARG A N 1
ATOM 720 C CA . ARG A 1 93 ? 22.692 -0.065 30.388 1.00 28.03 93 ARG A CA 1
ATOM 721 C C . ARG A 1 93 ? 22.714 -1.568 30.055 1.00 28.03 93 ARG A C 1
ATOM 723 O O . ARG A 1 93 ? 21.708 -2.259 30.183 1.00 28.03 93 ARG A O 1
ATOM 730 N N . LYS A 1 94 ? 23.887 -2.093 29.674 1.00 37.75 94 LYS A N 1
ATOM 731 C CA . LYS A 1 94 ? 24.170 -3.539 29.634 1.00 37.75 94 LYS A CA 1
ATOM 732 C C . LYS A 1 94 ? 23.894 -4.134 31.017 1.00 37.75 94 LYS A C 1
ATOM 734 O O . LYS A 1 94 ? 24.619 -3.829 31.957 1.00 37.75 94 LYS A O 1
ATOM 739 N N . ASN A 1 95 ? 22.915 -5.027 31.124 1.00 31.86 95 ASN A N 1
ATOM 740 C CA . ASN A 1 95 ? 22.809 -5.945 32.253 1.00 31.86 95 ASN A CA 1
ATOM 741 C C . ASN A 1 95 ? 22.596 -7.371 31.725 1.00 31.86 95 ASN A C 1
ATOM 743 O O . ASN A 1 95 ? 21.478 -7.858 31.585 1.00 31.86 95 ASN A O 1
ATOM 747 N N . ARG A 1 96 ? 23.718 -8.034 31.411 1.00 40.53 96 ARG A N 1
ATOM 748 C CA . ARG A 1 96 ? 23.802 -9.493 31.270 1.00 40.53 96 ARG A CA 1
ATOM 749 C C . ARG A 1 96 ? 23.549 -10.100 32.649 1.00 40.53 96 ARG A C 1
ATOM 751 O O . ARG A 1 96 ? 24.405 -9.996 33.522 1.00 40.53 96 ARG A O 1
ATOM 758 N N . ARG A 1 97 ? 22.411 -10.767 32.838 1.00 37.12 97 ARG A N 1
ATOM 759 C CA . ARG A 1 97 ? 22.269 -11.806 33.862 1.00 37.12 97 ARG A CA 1
ATOM 760 C C . ARG A 1 97 ? 21.884 -13.111 33.185 1.00 37.12 97 ARG A C 1
ATOM 762 O O . ARG A 1 97 ? 20.935 -13.178 32.414 1.00 37.12 97 ARG A O 1
ATOM 769 N N . ASN A 1 98 ? 22.718 -14.105 33.447 1.00 34.03 98 ASN A N 1
ATOM 770 C CA . ASN A 1 98 ? 22.676 -15.437 32.878 1.00 34.03 98 ASN A CA 1
ATOM 771 C C . ASN A 1 98 ? 21.403 -16.170 33.320 1.00 34.03 98 ASN A C 1
ATOM 773 O O . ASN A 1 98 ? 21.066 -16.180 34.502 1.00 34.03 98 ASN A O 1
ATOM 777 N N . SER A 1 99 ? 20.754 -16.863 32.392 1.00 33.19 99 SER A N 1
ATOM 778 C CA . SER A 1 99 ? 20.048 -18.107 32.692 1.00 33.19 99 SER A CA 1
ATOM 779 C C . SER A 1 99 ? 20.185 -19.020 31.485 1.00 33.19 99 SER A C 1
ATOM 781 O O . SER A 1 99 ? 19.726 -18.723 30.387 1.00 33.19 99 SER A O 1
ATOM 783 N N . SER A 1 100 ? 20.949 -20.081 31.716 1.00 40.94 100 SER A N 1
ATOM 784 C CA . SER A 1 100 ? 21.264 -21.143 30.778 1.00 40.94 100 SER A CA 1
ATOM 785 C C . SER A 1 100 ? 19.992 -21.931 30.481 1.00 40.94 100 SER A C 1
ATOM 787 O O . SER A 1 100 ? 19.413 -22.524 31.387 1.00 40.94 100 SER A O 1
ATOM 789 N N . SER A 1 101 ? 19.524 -21.910 29.237 1.00 36.59 101 SER A N 1
ATOM 790 C CA . SER A 1 101 ? 18.566 -22.872 28.687 1.00 36.59 101 SER A CA 1
ATOM 791 C C . SER A 1 101 ? 18.745 -22.880 27.174 1.00 36.59 101 SER A C 1
ATOM 793 O O . SER A 1 101 ? 18.538 -21.871 26.504 1.00 36.59 101 SER A O 1
ATOM 795 N N . ASN A 1 102 ? 19.215 -24.010 26.660 1.00 40.03 102 ASN A N 1
ATOM 796 C CA . ASN A 1 102 ? 19.588 -24.229 25.270 1.00 40.03 102 ASN A CA 1
ATOM 797 C C . ASN A 1 102 ? 18.444 -23.922 24.293 1.00 40.03 102 ASN A C 1
ATOM 799 O O . ASN A 1 102 ? 17.513 -24.702 24.142 1.00 40.03 102 ASN A O 1
ATOM 803 N N . SER A 1 103 ? 18.554 -22.803 23.590 1.00 31.39 103 SER A N 1
ATOM 804 C CA . SER A 1 103 ? 18.147 -22.636 22.192 1.00 31.39 103 SER A CA 1
ATOM 805 C C . SER A 1 103 ? 18.734 -21.307 21.741 1.00 31.39 103 SER A C 1
ATOM 807 O O . SER A 1 103 ? 18.257 -20.246 22.123 1.00 31.39 103 SER A O 1
ATOM 809 N N . VAL A 1 104 ? 19.845 -21.353 21.005 1.00 36.06 104 VAL A N 1
ATOM 810 C CA . VAL A 1 104 ? 20.374 -20.156 20.343 1.00 36.06 104 VAL A CA 1
ATOM 811 C C . VAL A 1 104 ? 19.287 -19.706 19.365 1.00 36.06 104 VAL A C 1
ATOM 813 O O . VAL A 1 104 ? 19.000 -20.462 18.433 1.00 36.06 104 VAL A O 1
ATOM 816 N N . PRO A 1 105 ? 18.649 -18.533 19.542 1.00 39.72 105 PRO A N 1
ATOM 817 C CA . PRO A 1 105 ? 17.824 -17.980 18.487 1.00 39.72 105 PRO A CA 1
ATOM 818 C C . PRO A 1 105 ? 18.804 -17.657 17.366 1.00 39.72 105 PRO A C 1
ATOM 820 O O . PRO A 1 105 ? 19.676 -16.801 17.524 1.00 39.72 105 PRO A O 1
ATOM 823 N N . GLN A 1 106 ? 18.730 -18.415 16.274 1.00 35.94 106 GLN A N 1
ATOM 824 C CA . GLN A 1 106 ? 19.465 -18.084 15.060 1.00 35.94 106 GLN A CA 1
ATOM 825 C C . GLN A 1 106 ? 19.148 -16.617 14.730 1.00 35.94 106 GLN A C 1
ATOM 827 O O . GLN A 1 106 ? 17.967 -16.250 14.763 1.00 35.94 106 GLN A O 1
ATOM 832 N N . PRO A 1 107 ? 20.151 -15.760 14.465 1.00 37.34 107 PRO A N 1
ATOM 833 C CA . PRO A 1 107 ? 19.881 -14.394 14.051 1.00 37.34 107 PRO A CA 1
ATOM 834 C C . PRO A 1 107 ? 19.005 -14.458 12.801 1.00 37.34 107 PRO A C 1
ATOM 836 O O . PRO A 1 107 ? 19.366 -15.105 11.816 1.00 37.34 107 PRO A O 1
ATOM 839 N N . LEU A 1 108 ? 17.822 -13.843 12.874 1.00 44.66 108 LEU A N 1
ATOM 840 C CA . LEU A 1 108 ? 16.915 -13.731 11.741 1.00 44.66 108 LEU A CA 1
ATOM 841 C C . LEU A 1 108 ? 17.705 -13.075 10.602 1.00 44.66 108 LEU A C 1
ATOM 843 O O . LEU A 1 108 ? 18.088 -11.910 10.696 1.00 44.66 108 LEU A O 1
ATOM 847 N N . LYS A 1 109 ? 18.009 -13.847 9.559 1.00 37.62 109 LYS A N 1
ATOM 848 C CA . LYS A 1 109 ? 18.758 -13.385 8.393 1.00 37.62 109 LYS A CA 1
ATOM 849 C C . LYS A 1 109 ? 17.878 -12.401 7.614 1.00 37.62 109 LYS A C 1
ATOM 851 O O . LYS A 1 109 ? 17.069 -12.821 6.794 1.00 37.62 109 LYS A O 1
ATOM 856 N N . TRP A 1 110 ? 18.024 -11.113 7.915 1.00 34.69 110 TRP A N 1
ATOM 857 C CA . TRP A 1 110 ? 17.494 -9.976 7.154 1.00 34.69 110 TRP A CA 1
ATOM 858 C C . TRP A 1 110 ? 18.644 -9.243 6.449 1.00 34.69 110 TRP A C 1
ATOM 860 O O . TRP A 1 110 ? 19.746 -9.222 7.006 1.00 34.69 110 TRP A O 1
ATOM 870 N N . PRO A 1 111 ? 18.424 -8.647 5.256 1.00 46.50 111 PRO A N 1
ATOM 871 C CA . PRO A 1 111 ? 17.125 -8.380 4.615 1.00 46.50 111 PRO A CA 1
ATOM 872 C C . PRO A 1 111 ? 16.743 -9.352 3.462 1.00 46.50 111 PRO A C 1
ATOM 874 O O . PRO A 1 111 ? 17.622 -9.807 2.728 1.00 46.50 111 PRO A O 1
ATOM 877 N N . PRO A 1 112 ? 15.446 -9.681 3.270 1.00 47.00 112 PRO A N 1
ATOM 878 C CA . PRO A 1 112 ? 14.903 -10.278 2.058 1.00 47.00 112 PRO A CA 1
ATOM 879 C C . PRO A 1 112 ? 14.804 -9.237 0.925 1.00 47.00 112 PRO A C 1
ATOM 881 O O . PRO A 1 112 ? 14.889 -8.034 1.180 1.00 47.00 112 PRO A O 1
ATOM 884 N N . PRO A 1 113 ? 14.623 -9.695 -0.328 1.00 39.91 113 PRO A N 1
ATOM 885 C CA . PRO A 1 113 ? 14.399 -8.818 -1.475 1.00 39.91 113 PRO A CA 1
ATOM 886 C C . PRO A 1 113 ? 13.231 -7.849 -1.227 1.00 39.91 113 PRO A C 1
ATOM 888 O O . PRO A 1 113 ? 12.192 -8.234 -0.690 1.00 39.91 113 PRO A O 1
ATOM 891 N N . SER A 1 114 ? 13.457 -6.594 -1.611 1.00 45.12 114 SER A N 1
ATOM 892 C CA . SER A 1 114 ? 12.561 -5.437 -1.518 1.00 45.12 114 SER A CA 1
ATOM 893 C C . SER A 1 114 ? 11.123 -5.760 -1.949 1.00 45.12 114 SER A C 1
ATOM 895 O O . SER A 1 114 ? 10.924 -6.177 -3.086 1.00 45.12 114 SER A O 1
ATOM 897 N N . GLY A 1 115 ? 10.147 -5.566 -1.054 1.00 49.50 115 GLY A N 1
ATOM 898 C CA . GLY A 1 115 ? 8.703 -5.690 -1.348 1.00 49.50 115 GLY A CA 1
ATOM 899 C C . GLY A 1 115 ? 7.860 -6.300 -0.218 1.00 49.50 115 GLY A C 1
ATOM 900 O O . GLY A 1 115 ? 6.659 -6.081 -0.122 1.00 49.50 115 GLY A O 1
ATOM 901 N N . SER A 1 116 ? 8.476 -7.031 0.718 1.00 52.31 116 SER A N 1
ATOM 902 C CA . SER A 1 116 ? 7.719 -7.717 1.778 1.00 52.31 116 SER A CA 1
ATOM 903 C C . SER A 1 116 ? 7.379 -6.785 2.952 1.00 52.31 116 SER A C 1
ATOM 905 O O . SER A 1 116 ? 8.244 -6.485 3.776 1.00 52.31 116 SER A O 1
ATOM 907 N N . LEU A 1 117 ? 6.111 -6.372 3.076 1.00 61.59 117 LEU A N 1
ATOM 908 C CA . LEU A 1 117 ? 5.599 -5.737 4.295 1.00 61.59 117 LEU A CA 1
ATOM 909 C C . LEU A 1 117 ? 5.380 -6.807 5.371 1.00 61.59 117 LEU A C 1
ATOM 911 O O . LEU A 1 117 ? 4.449 -7.610 5.289 1.00 61.59 117 LEU A O 1
ATOM 915 N N . HIS A 1 118 ? 6.237 -6.806 6.392 1.00 60.22 118 HIS A N 1
ATOM 916 C CA . HIS A 1 118 ? 6.093 -7.655 7.572 1.00 60.22 118 HIS A CA 1
ATOM 917 C C . HIS A 1 118 ? 5.728 -6.797 8.777 1.00 60.22 118 HIS A C 1
ATOM 919 O O . HIS A 1 118 ? 6.550 -6.039 9.289 1.00 60.22 118 HIS A O 1
ATOM 925 N N . LEU A 1 119 ? 4.499 -6.948 9.261 1.00 62.34 119 LEU A N 1
ATOM 926 C CA . LEU A 1 119 ? 4.062 -6.278 10.482 1.00 62.34 119 LEU A CA 1
ATOM 927 C C . LEU A 1 119 ? 4.270 -7.229 11.655 1.00 62.34 119 LEU A C 1
ATOM 929 O O . LEU A 1 119 ? 3.686 -8.313 11.685 1.00 62.34 119 LEU A O 1
ATOM 933 N N . VAL A 1 120 ? 5.117 -6.826 12.601 1.00 63.16 120 VAL A N 1
ATOM 934 C CA . VAL A 1 120 ? 5.384 -7.566 13.836 1.00 63.16 120 VAL A CA 1
ATOM 935 C C . VAL A 1 120 ? 4.668 -6.865 14.979 1.00 63.16 120 VAL A C 1
ATOM 937 O O . VAL A 1 120 ? 4.935 -5.700 15.258 1.00 63.16 120 VAL A O 1
ATOM 940 N N . TRP A 1 121 ? 3.787 -7.583 15.667 1.00 58.78 121 TRP A N 1
ATOM 941 C CA . TRP A 1 121 ? 3.131 -7.079 16.869 1.00 58.78 121 TRP A CA 1
ATOM 942 C C . TRP A 1 121 ? 3.439 -7.971 18.068 1.00 58.78 121 TRP A C 1
ATOM 944 O O . TRP A 1 121 ? 3.414 -9.202 17.965 1.00 58.78 121 TRP A O 1
ATOM 954 N N . SER A 1 122 ? 3.736 -7.345 19.209 1.00 59.59 122 SER A N 1
ATOM 955 C CA . SER A 1 122 ? 4.079 -8.029 20.455 1.00 59.59 122 SER A CA 1
ATOM 956 C C . SER A 1 122 ? 3.242 -7.502 21.614 1.00 59.59 122 SER A C 1
ATOM 958 O O . SER A 1 122 ? 3.372 -6.348 22.015 1.00 59.59 122 SER A O 1
ATOM 960 N N . TYR A 1 123 ? 2.406 -8.370 22.183 1.00 55.69 123 TYR A N 1
ATOM 961 C CA . TYR A 1 123 ? 1.632 -8.100 23.397 1.00 55.69 123 TYR A CA 1
ATOM 962 C C . TYR A 1 123 ? 1.592 -9.375 24.242 1.00 55.69 123 TYR A C 1
ATOM 964 O O . TYR A 1 123 ? 1.448 -10.480 23.713 1.00 55.69 123 TYR A O 1
ATOM 972 N N . PHE A 1 124 ? 1.802 -9.254 25.556 1.00 56.97 124 PHE A N 1
ATOM 973 C CA . PHE A 1 124 ? 1.887 -10.397 26.484 1.00 56.97 124 PHE A CA 1
ATOM 974 C C . PHE A 1 124 ? 2.857 -11.522 26.049 1.00 56.97 124 PHE A C 1
ATOM 976 O O . PHE A 1 124 ? 2.541 -12.707 26.149 1.00 56.97 124 PHE A O 1
ATOM 983 N N . LYS A 1 125 ? 4.067 -11.169 25.584 1.00 69.88 125 LYS A N 1
ATOM 984 C CA . LYS A 1 125 ? 5.117 -12.118 25.140 1.00 69.88 125 LYS A CA 1
ATOM 985 C C . LYS A 1 125 ? 4.727 -13.023 23.958 1.00 69.88 125 LYS A C 1
ATOM 987 O O . LYS A 1 125 ? 5.383 -14.039 23.731 1.00 69.88 125 LYS A O 1
ATOM 992 N N . ARG A 1 126 ? 3.690 -12.677 23.190 1.00 73.62 126 ARG A N 1
ATOM 993 C CA . ARG A 1 126 ? 3.353 -13.350 21.928 1.00 73.62 126 ARG A CA 1
ATOM 994 C C . ARG A 1 126 ? 3.714 -12.447 20.761 1.00 73.62 126 ARG A C 1
ATOM 996 O O . ARG A 1 126 ? 3.261 -11.311 20.716 1.00 73.62 126 ARG A O 1
ATOM 1003 N N . CYS A 1 127 ? 4.512 -12.977 19.841 1.00 80.88 127 CYS A N 1
ATOM 1004 C CA . CYS A 1 127 ? 4.874 -12.320 18.593 1.00 80.88 127 CYS A CA 1
ATOM 1005 C C . CYS A 1 127 ? 3.952 -12.837 17.488 1.00 80.88 127 CYS A C 1
ATOM 1007 O O . CYS A 1 127 ? 3.863 -14.049 17.282 1.00 80.88 127 CYS A O 1
ATOM 1009 N N . GLN A 1 128 ? 3.247 -11.933 16.816 1.00 80.12 128 GLN A N 1
ATOM 1010 C CA . GLN A 1 128 ? 2.469 -12.247 15.623 1.00 80.12 128 GLN A CA 1
ATOM 1011 C C . GLN A 1 128 ? 3.042 -11.493 14.433 1.00 80.12 128 GLN A C 1
ATOM 1013 O O . GLN A 1 128 ? 3.429 -10.33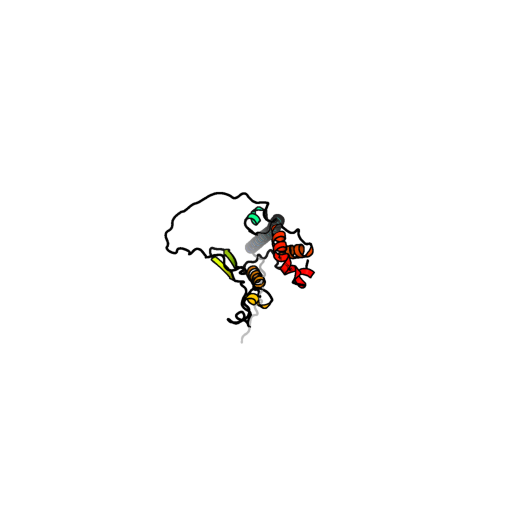1 14.556 1.00 80.12 128 GLN A O 1
ATOM 1018 N N . THR A 1 129 ? 3.071 -12.171 13.291 1.00 84.50 129 THR A N 1
ATOM 1019 C CA . THR A 1 129 ? 3.537 -11.625 12.022 1.00 84.50 129 THR A CA 1
ATOM 1020 C C . THR A 1 129 ? 2.402 -11.647 11.007 1.00 84.50 129 THR A C 1
ATOM 1022 O O . THR A 1 129 ? 1.656 -12.624 10.912 1.00 84.50 129 THR A O 1
ATOM 1025 N N . ILE A 1 130 ? 2.245 -10.552 10.268 1.00 83.81 130 ILE A N 1
ATOM 1026 C CA . ILE A 1 130 ? 1.384 -10.491 9.083 1.00 83.81 130 ILE A CA 1
ATOM 1027 C C . ILE A 1 130 ? 2.304 -10.500 7.868 1.00 83.81 130 ILE A C 1
ATOM 1029 O O . ILE A 1 130 ? 3.141 -9.609 7.735 1.00 83.81 130 ILE A O 1
ATOM 1033 N N . ASP A 1 131 ? 2.144 -11.517 7.023 1.00 87.00 131 ASP A N 1
ATOM 1034 C CA . ASP A 1 131 ? 2.790 -11.604 5.717 1.00 87.00 131 ASP A CA 1
ATOM 1035 C C . ASP A 1 131 ? 1.841 -11.019 4.665 1.00 87.00 131 ASP A C 1
ATOM 1037 O O . ASP A 1 131 ? 0.762 -11.562 4.418 1.00 87.00 131 ASP A O 1
ATOM 1041 N N . ALA A 1 132 ? 2.222 -9.871 4.111 1.00 89.69 132 ALA A N 1
ATOM 1042 C CA . ALA A 1 132 ? 1.507 -9.185 3.040 1.00 89.69 132 ALA A CA 1
ATOM 1043 C C . ALA A 1 132 ? 2.338 -9.131 1.749 1.00 89.69 132 ALA A C 1
ATOM 1045 O O . ALA A 1 132 ? 2.163 -8.221 0.936 1.00 89.69 132 ALA A O 1
ATOM 1046 N N . ARG A 1 133 ? 3.263 -10.085 1.581 1.00 88.81 133 ARG A N 1
ATOM 1047 C CA . ARG A 1 133 ? 4.110 -10.197 0.398 1.00 88.81 133 ARG A CA 1
ATOM 1048 C C . ARG A 1 133 ? 3.286 -10.461 -0.856 1.00 88.81 133 ARG A C 1
ATOM 1050 O O . ARG A 1 133 ? 2.253 -11.130 -0.835 1.00 88.81 133 ARG A O 1
ATOM 1057 N N . GLU A 1 134 ? 3.784 -9.940 -1.964 1.00 89.75 134 GLU A N 1
ATOM 1058 C CA . GLU A 1 134 ? 3.212 -10.143 -3.278 1.00 89.75 134 GLU A CA 1
ATOM 1059 C C . GLU A 1 134 ? 3.259 -11.618 -3.683 1.00 89.75 134 GLU A C 1
ATOM 1061 O O . GLU A 1 134 ? 4.187 -12.364 -3.352 1.00 89.75 134 GLU A O 1
ATOM 1066 N N . VAL A 1 135 ? 2.255 -12.040 -4.446 1.00 91.56 135 VAL A N 1
ATOM 1067 C CA . VAL A 1 135 ? 2.132 -13.424 -4.914 1.00 91.56 135 VAL A CA 1
ATOM 1068 C C . VAL A 1 135 ? 2.183 -13.457 -6.434 1.00 91.56 135 VAL A C 1
ATOM 1070 O O . VAL A 1 135 ? 1.670 -12.566 -7.114 1.00 91.56 135 VAL A O 1
ATOM 1073 N N . ALA A 1 136 ? 2.805 -14.498 -6.986 1.00 92.81 136 ALA A N 1
ATOM 1074 C CA . ALA A 1 136 ? 2.840 -14.697 -8.426 1.00 92.81 136 ALA A CA 1
ATOM 1075 C C . ALA A 1 136 ? 1.402 -14.794 -8.991 1.00 92.81 136 ALA A C 1
ATOM 1077 O O . ALA A 1 136 ? 0.563 -15.492 -8.413 1.00 92.81 136 ALA A O 1
ATOM 1078 N N . PRO A 1 137 ? 1.088 -14.124 -10.116 1.00 94.19 137 PRO A N 1
ATOM 1079 C CA . PRO A 1 137 ? -0.241 -14.191 -10.716 1.00 94.19 137 PRO A CA 1
ATOM 1080 C C . PRO A 1 137 ? -0.655 -15.624 -11.074 1.00 94.19 137 PRO A C 1
ATOM 1082 O O . PRO A 1 137 ? 0.188 -16.462 -11.389 1.00 94.19 137 PRO A O 1
ATOM 1085 N N . ILE A 1 138 ? -1.961 -15.903 -11.140 1.00 95.44 138 ILE A N 1
ATOM 1086 C CA . ILE A 1 138 ? -2.477 -17.264 -11.405 1.00 95.44 138 ILE A CA 1
ATOM 1087 C C . ILE A 1 138 ? -2.019 -17.857 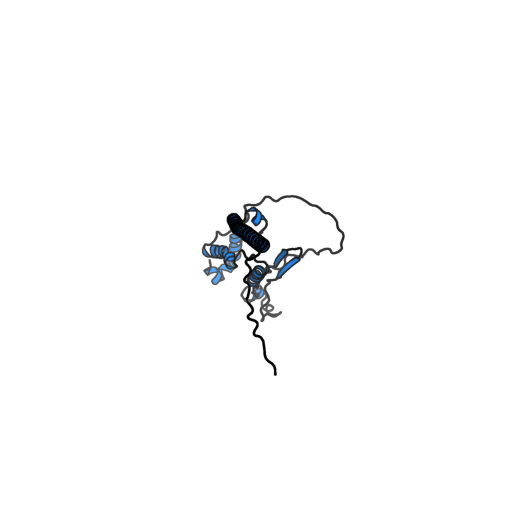-12.751 1.00 95.44 138 ILE A C 1
ATOM 1089 O O . ILE A 1 138 ? -1.955 -19.070 -12.909 1.00 95.44 138 ILE A O 1
ATOM 1093 N N . LYS A 1 139 ? -1.693 -16.999 -13.726 1.00 93.88 139 LYS A N 1
ATOM 1094 C CA . LYS A 1 139 ? -1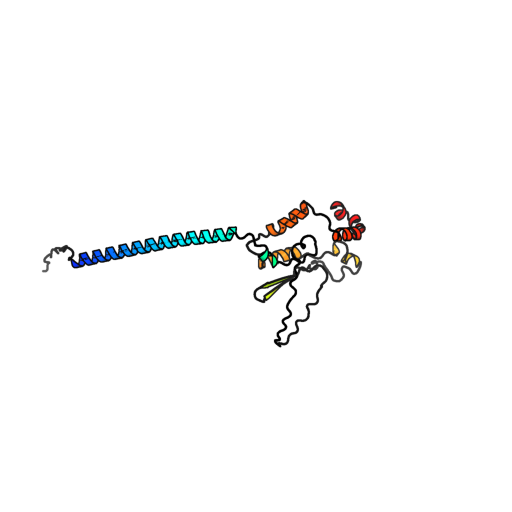.190 -17.389 -15.054 1.00 93.88 139 LYS A CA 1
ATOM 1095 C C . LYS A 1 139 ? 0.343 -17.421 -15.146 1.00 93.88 139 LYS A C 1
ATOM 1097 O O . LYS A 1 139 ? 0.875 -17.568 -16.244 1.00 93.88 139 LYS A O 1
ATOM 1102 N N . SER A 1 140 ? 1.050 -17.242 -14.033 1.00 92.56 140 SER A N 1
ATOM 1103 C CA . SER A 1 140 ? 2.512 -17.323 -13.996 1.00 92.56 140 SER A CA 1
ATOM 1104 C C . SER A 1 140 ? 3.000 -18.763 -14.195 1.00 92.56 140 SER A C 1
ATOM 1106 O O . SER A 1 140 ? 2.299 -19.728 -13.888 1.00 92.56 140 SER A O 1
ATOM 1108 N N . ASN A 1 141 ? 4.207 -18.918 -14.739 1.00 93.12 141 ASN A N 1
ATOM 1109 C CA . ASN A 1 141 ? 4.865 -20.215 -14.884 1.00 93.12 141 ASN A CA 1
ATOM 1110 C C . ASN A 1 141 ? 6.388 -20.069 -14.726 1.00 93.12 141 ASN A C 1
ATOM 1112 O O . ASN A 1 141 ? 6.928 -18.968 -14.804 1.00 93.12 141 ASN A O 1
ATOM 1116 N N . SER A 1 142 ? 7.096 -21.182 -14.517 1.00 93.81 142 SER A N 1
ATOM 1117 C CA . SER A 1 142 ? 8.544 -21.175 -14.250 1.00 93.81 142 SER A CA 1
ATOM 1118 C C . SER A 1 142 ? 9.412 -20.756 -15.441 1.00 93.81 142 SER A C 1
ATOM 1120 O O . SER A 1 142 ? 10.599 -20.488 -15.263 1.00 93.81 142 SER A O 1
ATOM 1122 N N . VAL A 1 143 ? 8.852 -20.707 -16.653 1.00 94.12 143 VAL A N 1
ATOM 1123 C CA . VAL A 1 143 ? 9.596 -20.456 -17.895 1.00 94.12 143 VAL A CA 1
ATOM 1124 C C . VAL A 1 143 ? 9.294 -19.086 -18.515 1.00 94.12 143 VAL A C 1
ATOM 1126 O O . VAL A 1 143 ? 9.863 -18.750 -19.551 1.00 94.12 143 VAL A O 1
ATOM 1129 N N . MET A 1 144 ? 8.435 -18.276 -17.885 1.00 91.62 144 MET A N 1
ATOM 1130 C CA . MET A 1 144 ? 7.839 -17.077 -18.492 1.00 91.62 144 MET A CA 1
ATOM 1131 C C . MET A 1 144 ? 8.843 -15.979 -18.870 1.00 91.62 144 MET A C 1
ATOM 1133 O O . MET A 1 144 ? 8.534 -15.173 -19.740 1.00 91.62 144 MET A O 1
ATOM 1137 N N . TYR A 1 145 ? 10.049 -15.995 -18.295 1.00 94.38 145 TYR A N 1
ATOM 1138 C CA . TYR A 1 145 ? 11.124 -15.032 -18.580 1.00 94.38 145 TYR A CA 1
ATOM 1139 C C . TYR A 1 145 ? 12.335 -15.641 -19.299 1.00 94.38 145 TYR A C 1
ATOM 1141 O O . TYR A 1 145 ? 13.361 -14.986 -19.445 1.00 94.38 145 TYR A O 1
ATOM 1149 N N . GLN A 1 146 ? 12.267 -16.900 -19.749 1.00 93.06 146 GLN A N 1
ATOM 1150 C CA . GLN A 1 146 ? 13.422 -17.548 -20.391 1.00 93.06 146 GLN A CA 1
ATOM 1151 C C . GLN A 1 146 ? 13.799 -16.909 -21.730 1.00 93.06 146 GLN A C 1
ATOM 1153 O O . GLN A 1 146 ? 14.967 -16.916 -22.107 1.00 93.06 146 GLN A O 1
ATOM 1158 N N . ARG A 1 147 ? 12.809 -16.380 -22.458 1.00 93.06 147 ARG A N 1
ATOM 1159 C CA . ARG A 1 147 ? 13.025 -15.746 -23.763 1.00 93.06 147 ARG A CA 1
ATOM 1160 C C . ARG A 1 147 ? 13.638 -14.355 -23.628 1.00 93.06 147 ARG A C 1
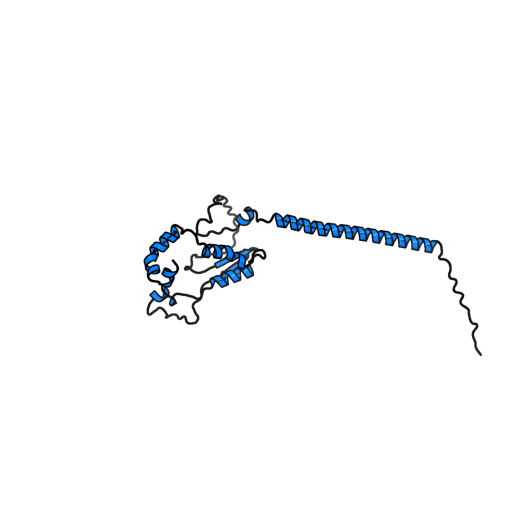ATOM 1162 O O . ARG A 1 147 ? 14.523 -14.017 -24.406 1.00 93.06 147 ARG A O 1
ATOM 1169 N N . ASP A 1 148 ? 13.150 -13.576 -22.670 1.00 92.12 148 ASP A N 1
ATOM 1170 C CA . ASP A 1 148 ? 13.672 -12.251 -22.362 1.00 92.12 148 ASP A CA 1
ATOM 1171 C C . ASP A 1 148 ? 13.676 -12.028 -20.840 1.00 92.12 148 ASP A C 1
ATOM 1173 O O . ASP A 1 148 ? 12.632 -11.735 -20.249 1.00 92.12 148 ASP A O 1
ATOM 1177 N N . PRO A 1 149 ? 14.844 -12.157 -20.187 1.00 91.56 149 PRO A N 1
ATOM 1178 C CA . PRO A 1 149 ? 14.980 -11.889 -18.760 1.00 91.56 149 PRO A CA 1
ATOM 1179 C C . PRO A 1 149 ? 14.685 -10.436 -18.370 1.00 91.56 149 PRO A C 1
ATOM 1181 O O . PRO A 1 149 ? 14.426 -10.171 -17.201 1.00 91.56 149 PRO A O 1
ATOM 1184 N N . ARG A 1 150 ? 14.713 -9.475 -19.304 1.00 90.31 150 ARG A N 1
ATOM 1185 C CA . ARG A 1 150 ? 14.417 -8.068 -18.987 1.00 90.31 150 ARG A CA 1
ATOM 1186 C C . ARG A 1 150 ? 12.953 -7.865 -18.607 1.00 90.31 150 ARG A C 1
ATOM 1188 O O . ARG A 1 150 ? 12.671 -7.018 -17.762 1.00 90.31 150 ARG A O 1
ATOM 1195 N N . GLU A 1 151 ? 12.049 -8.690 -19.141 1.00 90.00 151 GLU A N 1
ATOM 1196 C CA . GLU A 1 151 ? 10.619 -8.673 -18.797 1.00 90.00 151 GLU A CA 1
ATOM 1197 C C . GLU A 1 151 ? 10.352 -9.025 -17.322 1.00 90.00 151 GLU A C 1
ATOM 1199 O O . GLU A 1 151 ? 9.260 -8.761 -16.822 1.00 90.00 151 GLU A O 1
ATOM 1204 N N . SER A 1 152 ? 11.326 -9.607 -16.605 1.00 90.12 152 SER A N 1
ATOM 1205 C CA . SER A 1 152 ? 11.199 -9.862 -15.164 1.00 90.12 152 SER A CA 1
ATOM 1206 C C . SER A 1 152 ? 11.515 -8.639 -14.304 1.00 90.12 152 SER A C 1
ATOM 1208 O O . SER A 1 152 ? 11.327 -8.694 -13.093 1.00 90.12 152 SER A O 1
ATOM 1210 N N . VAL A 1 153 ? 12.047 -7.568 -14.897 1.00 89.12 153 VAL A N 1
ATOM 1211 C CA . VAL A 1 153 ? 12.454 -6.345 -14.190 1.00 89.12 153 VAL A CA 1
ATOM 1212 C C . VAL A 1 153 ? 11.642 -5.150 -14.679 1.00 89.12 153 VAL A C 1
ATOM 1214 O O . VAL A 1 153 ? 11.162 -4.368 -13.864 1.00 89.12 153 VAL A O 1
ATOM 1217 N N . ILE A 1 154 ? 11.447 -5.025 -15.993 1.00 86.25 154 ILE A N 1
ATOM 1218 C CA . ILE A 1 154 ? 10.831 -3.857 -16.626 1.00 86.25 154 ILE A CA 1
ATOM 1219 C C . ILE A 1 154 ? 9.524 -4.257 -17.320 1.00 86.25 154 ILE A C 1
ATOM 1221 O O . ILE A 1 154 ? 9.456 -5.270 -18.018 1.00 86.25 154 ILE A O 1
ATOM 1225 N N . GLY A 1 155 ? 8.502 -3.413 -17.166 1.00 86.75 155 GLY A N 1
ATOM 1226 C CA . GLY A 1 155 ? 7.199 -3.555 -17.812 1.00 86.75 155 GLY A CA 1
ATOM 1227 C C . GLY A 1 155 ? 6.183 -4.358 -16.998 1.00 86.75 155 GLY A C 1
ATOM 1228 O O . GLY A 1 155 ? 6.480 -4.931 -15.959 1.00 86.75 155 GLY A O 1
ATOM 1229 N N . TYR A 1 156 ? 4.946 -4.429 -17.488 1.00 88.94 156 TYR A N 1
ATOM 1230 C CA . TYR A 1 156 ? 3.816 -4.996 -16.736 1.00 88.94 156 TYR A CA 1
ATOM 1231 C C . TYR A 1 156 ? 3.986 -6.470 -16.329 1.00 88.94 156 TYR A C 1
ATOM 1233 O O . TYR A 1 156 ? 3.329 -6.934 -15.399 1.00 88.94 156 TYR A O 1
ATOM 1241 N N . ARG A 1 157 ? 4.837 -7.230 -17.031 1.00 90.25 157 ARG A N 1
ATOM 1242 C CA . ARG A 1 157 ? 5.077 -8.646 -16.726 1.00 90.25 157 ARG A CA 1
ATOM 1243 C C . ARG A 1 157 ? 5.886 -8.845 -15.455 1.00 90.25 157 ARG A C 1
ATOM 1245 O O . ARG A 1 157 ? 5.702 -9.880 -14.830 1.00 90.25 157 ARG A O 1
ATOM 1252 N N . SER A 1 158 ? 6.696 -7.870 -15.041 1.00 91.56 158 SER A N 1
ATOM 1253 C CA . SER A 1 158 ? 7.457 -7.947 -13.791 1.00 91.56 158 SER A CA 1
ATOM 1254 C C . SER A 1 158 ? 6.585 -7.760 -12.542 1.00 91.56 158 SER A C 1
ATOM 1256 O O . SER A 1 158 ? 7.044 -8.009 -11.427 1.00 91.56 158 SER A O 1
ATOM 1258 N N . ILE A 1 159 ? 5.317 -7.364 -12.709 1.00 91.94 159 ILE A N 1
ATOM 1259 C CA . ILE A 1 159 ? 4.396 -7.045 -11.615 1.00 91.94 159 ILE A CA 1
ATOM 1260 C C . ILE A 1 159 ? 3.763 -8.323 -11.037 1.00 91.94 159 ILE A C 1
ATOM 1262 O O . ILE A 1 159 ? 3.094 -9.093 -11.730 1.00 91.94 159 ILE A O 1
ATOM 1266 N N . ALA A 1 160 ? 3.933 -8.521 -9.728 1.00 92.81 160 ALA A N 1
ATOM 1267 C CA . ALA A 1 160 ? 3.232 -9.536 -8.941 1.00 92.81 160 ALA A CA 1
ATOM 1268 C C . ALA A 1 160 ? 1.905 -8.994 -8.370 1.00 92.81 160 ALA A C 1
ATOM 1270 O O . ALA A 1 160 ? 1.622 -7.802 -8.444 1.00 92.81 160 ALA A O 1
ATOM 1271 N N . VAL A 1 161 ? 1.062 -9.861 -7.798 1.00 93.00 161 VAL A N 1
ATOM 1272 C CA . VAL A 1 161 ? -0.202 -9.435 -7.175 1.00 93.00 161 VAL A CA 1
ATOM 1273 C C . VAL A 1 161 ? 0.107 -8.701 -5.864 1.00 93.00 161 VAL A C 1
ATOM 1275 O O . VAL A 1 161 ? 0.628 -9.345 -4.950 1.00 93.00 161 VAL A O 1
ATOM 1278 N N . PRO A 1 162 ? -0.211 -7.399 -5.733 1.00 91.56 162 PRO A N 1
ATOM 1279 C CA . PRO A 1 162 ? 0.135 -6.622 -4.546 1.00 91.56 162 PRO A CA 1
ATOM 1280 C C . PRO A 1 162 ? -0.708 -7.043 -3.332 1.00 91.56 162 PRO A C 1
ATOM 1282 O O . PRO A 1 162 ? -1.932 -7.148 -3.421 1.00 91.56 162 PRO A O 1
ATOM 1285 N N . GLY A 1 163 ? -0.054 -7.264 -2.186 1.00 90.56 163 GLY A N 1
ATOM 1286 C CA . GLY A 1 163 ? -0.693 -7.672 -0.924 1.00 90.56 163 GLY A CA 1
ATOM 1287 C C . GLY A 1 163 ? -0.794 -6.568 0.137 1.00 90.56 163 GLY A C 1
ATOM 1288 O O . GLY A 1 163 ? -1.507 -6.726 1.128 1.00 90.56 163 GLY A O 1
ATOM 1289 N N . GLU A 1 164 ? -0.123 -5.436 -0.071 1.00 86.50 164 GLU A N 1
ATOM 1290 C CA . GLU A 1 164 ? 0.115 -4.402 0.944 1.00 86.50 164 GLU A CA 1
ATOM 1291 C C . GLU A 1 164 ? -1.170 -3.843 1.578 1.00 86.50 164 GLU A C 1
ATOM 1293 O O . GLU A 1 164 ? -1.324 -3.861 2.802 1.00 86.50 164 GLU A O 1
ATOM 1298 N N . LEU A 1 165 ? -2.147 -3.431 0.760 1.00 90.06 165 LEU A N 1
ATOM 1299 C CA . LEU A 1 165 ? -3.413 -2.874 1.252 1.00 90.06 165 LEU A CA 1
ATOM 1300 C C . LEU A 1 165 ? -4.201 -3.890 2.095 1.00 90.06 165 LEU A C 1
ATOM 1302 O O . LEU A 1 165 ? -4.800 -3.538 3.115 1.00 90.06 165 LEU A O 1
ATOM 1306 N N . HIS A 1 166 ? -4.174 -5.163 1.693 1.00 88.81 166 HIS A N 1
ATOM 1307 C CA . HIS A 1 166 ? -4.781 -6.245 2.463 1.00 88.81 166 HIS A CA 1
ATOM 1308 C C . HIS A 1 166 ? -4.035 -6.484 3.784 1.00 88.81 166 HIS A C 1
ATOM 1310 O O . HIS A 1 166 ? -4.667 -6.723 4.816 1.00 88.81 166 HIS A O 1
ATOM 1316 N N . GLY A 1 167 ? -2.707 -6.360 3.773 1.00 89.06 167 GLY A N 1
ATOM 1317 C CA . GLY A 1 167 ? -1.863 -6.391 4.964 1.00 89.06 167 GLY A CA 1
ATOM 1318 C C . GLY A 1 167 ? -2.244 -5.318 5.978 1.00 89.06 167 GLY A C 1
ATOM 1319 O O . GLY A 1 167 ? -2.527 -5.640 7.135 1.00 89.06 167 GLY A O 1
ATOM 1320 N N . TYR A 1 168 ? -2.338 -4.059 5.540 1.00 89.94 168 TYR A N 1
ATOM 1321 C CA . TYR A 1 168 ? -2.747 -2.954 6.408 1.00 89.94 168 TYR A CA 1
ATOM 1322 C C . TYR A 1 168 ? -4.162 -3.130 6.952 1.00 89.94 168 TYR A C 1
ATOM 1324 O O . TYR A 1 168 ? -4.391 -2.912 8.140 1.00 89.94 168 TYR A O 1
ATOM 1332 N N . TRP A 1 169 ? -5.106 -3.581 6.123 1.00 91.12 169 TRP A N 1
ATOM 1333 C CA . TRP A 1 169 ? -6.463 -3.862 6.584 1.00 91.12 169 TRP A CA 1
ATOM 1334 C C . TRP A 1 169 ? -6.497 -4.984 7.630 1.00 91.12 169 TRP A C 1
ATOM 1336 O O . TRP A 1 169 ? -7.175 -4.879 8.653 1.00 91.12 169 TRP A O 1
ATOM 1346 N N . THR A 1 170 ? -5.722 -6.047 7.420 1.00 90.12 170 THR A N 1
ATOM 1347 C CA . THR A 1 170 ? -5.601 -7.162 8.370 1.00 90.12 170 THR A CA 1
ATOM 1348 C C . THR A 1 170 ? -4.986 -6.703 9.691 1.00 90.12 170 THR A C 1
ATOM 1350 O O . THR A 1 170 ? -5.433 -7.110 10.762 1.00 90.12 170 THR A O 1
ATOM 1353 N N . ALA A 1 171 ? -3.989 -5.821 9.639 1.00 89.38 171 ALA A N 1
ATOM 1354 C CA . ALA A 1 171 ? -3.384 -5.243 10.831 1.00 89.38 171 ALA A CA 1
ATOM 1355 C C . ALA A 1 171 ? -4.350 -4.318 11.572 1.00 89.38 171 ALA A C 1
ATOM 1357 O O . ALA A 1 171 ? -4.492 -4.427 12.786 1.00 89.38 171 ALA A O 1
ATOM 1358 N N . PHE A 1 172 ? -5.065 -3.459 10.849 1.00 88.88 172 PHE A N 1
ATOM 1359 C CA . PHE A 1 172 ? -6.051 -2.555 11.428 1.00 88.88 172 PHE A CA 1
ATOM 1360 C C . PHE A 1 172 ? -7.224 -3.307 12.063 1.00 88.88 172 PHE A C 1
ATOM 1362 O O . PHE A 1 172 ? -7.653 -2.971 13.159 1.00 88.88 172 PHE A O 1
ATOM 1369 N N . THR A 1 173 ? -7.717 -4.367 11.428 1.00 90.00 173 THR A N 1
ATOM 1370 C CA . THR A 1 173 ? -8.815 -5.175 11.982 1.00 90.00 173 THR A CA 1
ATOM 1371 C C . THR A 1 173 ? -8.399 -6.001 13.199 1.00 90.00 173 THR A C 1
ATOM 1373 O O . THR A 1 173 ? -9.211 -6.189 14.101 1.00 90.00 173 THR A O 1
ATOM 1376 N N . LYS A 1 174 ? -7.152 -6.490 13.254 1.00 87.25 174 LYS A N 1
ATOM 1377 C CA . LYS A 1 174 ? -6.654 -7.308 14.375 1.00 87.25 174 LYS A CA 1
ATOM 1378 C C . LYS A 1 174 ? -6.105 -6.496 15.546 1.00 87.25 174 LYS A C 1
ATOM 1380 O O . LYS A 1 174 ? -6.284 -6.895 16.693 1.00 87.25 174 LYS A O 1
ATOM 1385 N N . PHE A 1 175 ? -5.398 -5.408 15.254 1.00 85.62 175 PHE A N 1
ATOM 1386 C CA . PHE A 1 175 ? -4.611 -4.641 16.226 1.00 85.62 175 PHE A CA 1
ATOM 1387 C C . PHE A 1 175 ? -4.992 -3.160 16.281 1.00 85.62 175 PHE A C 1
ATOM 1389 O O . PHE A 1 175 ? -4.420 -2.413 17.074 1.00 85.62 175 PHE A O 1
ATOM 1396 N N . GLY A 1 176 ? -5.921 -2.709 15.437 1.00 82.25 176 GLY A N 1
ATOM 1397 C CA . GLY A 1 176 ? -6.352 -1.319 15.412 1.00 82.25 176 GLY A CA 1
ATOM 1398 C C . GLY A 1 176 ? -6.979 -0.895 16.735 1.00 82.25 176 GLY A C 1
ATOM 1399 O O . GLY A 1 176 ? -7.708 -1.642 17.387 1.00 82.25 176 GLY A O 1
ATOM 1400 N N . SER A 1 177 ? -6.696 0.344 17.124 1.00 79.00 177 SER A N 1
ATOM 1401 C CA . SER A 1 177 ? -7.344 0.975 18.268 1.00 79.00 177 SER A CA 1
ATOM 1402 C C . SER A 1 177 ? -8.737 1.456 17.873 1.00 79.00 177 SER A C 1
ATOM 1404 O O . SER A 1 177 ? -8.894 2.125 16.853 1.00 79.00 177 SER A O 1
ATOM 1406 N N . SER A 1 178 ? -9.743 1.218 18.717 1.00 80.06 178 SER A N 1
ATOM 1407 C CA . SER A 1 178 ? -11.110 1.726 18.507 1.00 80.06 178 SER A CA 1
ATOM 1408 C C . SER A 1 178 ? -11.204 3.261 18.482 1.00 80.06 178 SER A C 1
ATOM 1410 O O . SER A 1 178 ? -12.258 3.801 18.162 1.00 80.06 178 SER A O 1
ATOM 1412 N N . ARG A 1 179 ? -10.120 3.974 18.822 1.00 86.44 179 ARG A N 1
ATOM 1413 C CA . ARG A 1 179 ? -10.052 5.443 18.847 1.00 86.44 179 ARG A CA 1
ATOM 1414 C C . ARG A 1 179 ? -9.814 6.080 17.473 1.00 86.44 179 ARG A C 1
ATOM 1416 O O . ARG A 1 179 ? -10.096 7.263 17.305 1.00 86.44 179 ARG A O 1
ATOM 1423 N N . ILE A 1 180 ? -9.278 5.338 16.500 1.00 89.69 180 ILE A N 1
ATOM 1424 C CA . ILE A 1 180 ? -8.908 5.874 15.181 1.00 89.69 180 ILE A CA 1
ATOM 1425 C C . ILE A 1 180 ? -9.659 5.096 14.104 1.00 89.69 180 ILE A C 1
ATOM 1427 O O . ILE A 1 180 ? -9.548 3.878 14.008 1.00 89.69 180 ILE A O 1
ATOM 1431 N N . SER A 1 181 ? -10.426 5.804 13.273 1.00 92.31 181 SER A N 1
ATOM 1432 C CA . SER A 1 181 ? -11.115 5.190 12.140 1.00 92.31 181 SER A CA 1
ATOM 1433 C C . SER A 1 181 ? -10.147 4.931 10.986 1.00 92.31 181 SER A C 1
ATOM 1435 O O . SER A 1 181 ? -9.206 5.693 10.768 1.00 92.31 181 SER A O 1
ATOM 1437 N N . TRP A 1 182 ? -10.422 3.893 10.193 1.00 89.81 182 TRP A N 1
ATOM 1438 C CA . TRP A 1 182 ? -9.619 3.539 9.018 1.00 89.81 182 TRP A CA 1
ATOM 1439 C C . TRP A 1 182 ? -9.409 4.728 8.077 1.00 89.81 182 TRP A C 1
ATOM 1441 O O . TRP A 1 182 ? -8.291 5.018 7.673 1.00 89.81 182 TRP A O 1
ATOM 1451 N N . LYS A 1 183 ? -10.481 5.479 7.800 1.00 93.12 183 LYS A N 1
ATOM 1452 C CA . LYS A 1 183 ? -10.440 6.674 6.948 1.00 93.12 183 LYS A CA 1
ATOM 1453 C C . LYS A 1 183 ? -9.447 7.719 7.464 1.00 93.12 183 LYS A C 1
ATOM 1455 O O . LYS A 1 183 ? -8.689 8.271 6.673 1.00 93.12 183 LYS A O 1
ATOM 1460 N N . ARG A 1 184 ? -9.439 7.965 8.779 1.00 92.38 184 ARG A N 1
ATOM 1461 C CA . ARG A 1 184 ? -8.614 9.003 9.409 1.00 92.38 184 ARG A CA 1
ATOM 1462 C C . ARG A 1 184 ? -7.115 8.728 9.275 1.00 92.38 184 ARG A C 1
ATOM 1464 O O . ARG A 1 184 ? -6.338 9.671 9.243 1.00 92.38 184 ARG A O 1
ATOM 1471 N N . ILE A 1 185 ? -6.714 7.463 9.133 1.00 91.25 185 ILE A N 1
ATOM 1472 C CA . ILE A 1 185 ? -5.311 7.080 8.907 1.00 91.25 185 ILE A CA 1
ATOM 1473 C C . ILE A 1 185 ? -4.791 7.639 7.572 1.00 91.25 185 ILE A C 1
ATOM 1475 O O . ILE A 1 185 ? -3.642 8.063 7.492 1.00 91.25 185 ILE A O 1
ATOM 1479 N N . PHE A 1 186 ? -5.635 7.698 6.536 1.00 93.19 186 PHE A N 1
ATOM 1480 C CA . PHE A 1 186 ? -5.230 8.134 5.193 1.00 93.19 186 PHE A CA 1
ATOM 1481 C C . PHE A 1 186 ? -5.373 9.639 4.955 1.00 93.19 186 PHE A C 1
ATOM 1483 O O . PHE A 1 186 ? -4.804 10.152 3.995 1.00 93.19 186 PHE A O 1
ATOM 1490 N N . GLU A 1 187 ? -6.111 10.362 5.801 1.00 94.38 187 GLU A N 1
ATOM 1491 C CA . GLU A 1 187 ? -6.313 11.812 5.666 1.00 94.38 187 GLU A CA 1
ATOM 1492 C C . GLU A 1 187 ? -5.012 12.618 5.470 1.00 94.38 187 GLU A C 1
ATOM 1494 O O . GLU A 1 187 ? -4.964 13.398 4.513 1.00 94.38 187 GLU A O 1
ATOM 1499 N N . PRO A 1 188 ? -3.942 12.433 6.274 1.00 94.19 188 PRO A N 1
ATOM 1500 C CA . PRO A 1 188 ? -2.693 13.169 6.065 1.00 94.19 188 PRO A CA 1
ATOM 1501 C C . PRO A 1 188 ? -2.016 12.832 4.728 1.00 94.19 188 PRO A C 1
ATOM 1503 O O . PRO A 1 188 ? -1.532 13.735 4.049 1.00 94.19 188 PRO A O 1
ATOM 1506 N N . ALA A 1 189 ? -2.033 11.563 4.306 1.00 92.50 189 ALA A N 1
ATOM 1507 C CA . ALA A 1 189 ? -1.447 11.141 3.033 1.00 92.50 189 ALA A CA 1
ATOM 1508 C C . ALA A 1 189 ? -2.218 11.710 1.827 1.00 92.50 189 ALA A C 1
ATOM 1510 O O . ALA A 1 189 ? -1.613 12.194 0.875 1.00 92.50 189 ALA A O 1
ATOM 1511 N N . ILE A 1 190 ? -3.555 11.720 1.888 1.00 93.94 190 ILE A N 1
ATOM 1512 C CA . ILE A 1 190 ? -4.411 12.315 0.848 1.00 93.94 190 ILE A CA 1
ATOM 1513 C C . ILE A 1 190 ? -4.147 13.816 0.729 1.00 93.94 190 ILE A C 1
ATOM 1515 O O . ILE A 1 190 ? -4.094 14.344 -0.381 1.00 93.94 190 ILE A O 1
ATOM 1519 N N . LYS A 1 191 ? -3.993 14.508 1.863 1.00 95.44 191 LYS A N 1
ATOM 1520 C CA . LYS A 1 191 ? -3.678 15.936 1.881 1.00 95.44 191 LYS A CA 1
ATOM 1521 C C . LYS A 1 191 ? -2.334 16.207 1.201 1.00 95.44 191 LYS A C 1
ATOM 1523 O O . LYS A 1 191 ? -2.291 17.013 0.280 1.00 95.44 191 LYS A O 1
ATOM 1528 N N . LEU A 1 192 ? -1.283 15.475 1.580 1.00 94.00 192 LEU A N 1
ATOM 1529 C CA . LEU A 1 192 ? 0.046 15.597 0.968 1.00 94.00 192 LEU A CA 1
ATOM 1530 C C . LEU A 1 192 ? 0.033 15.302 -0.537 1.00 94.00 192 LEU A C 1
ATOM 1532 O O . LEU A 1 192 ? 0.665 16.022 -1.300 1.00 94.00 192 LEU A O 1
ATOM 1536 N N . ALA A 1 193 ? -0.719 14.293 -0.983 1.00 92.69 193 ALA A N 1
ATOM 1537 C CA . ALA A 1 193 ? -0.825 13.959 -2.403 1.00 92.69 193 ALA A CA 1
ATOM 1538 C C . AL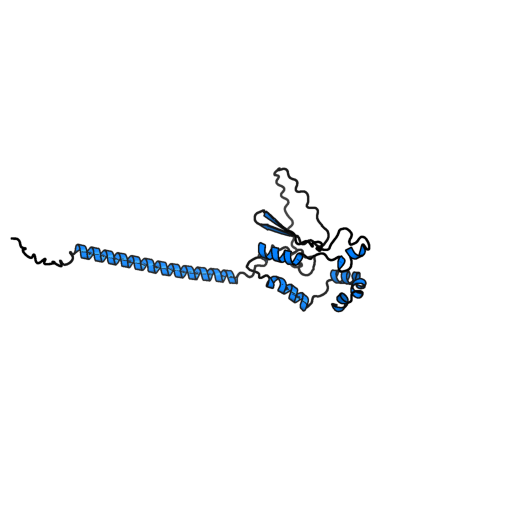A A 1 193 ? -1.554 15.034 -3.231 1.00 92.69 193 ALA A C 1
ATOM 1540 O O . ALA A 1 193 ? -1.306 15.159 -4.425 1.00 92.69 193 ALA A O 1
ATOM 1541 N N . ARG A 1 194 ? -2.467 15.800 -2.619 1.00 95.19 194 ARG A N 1
ATOM 1542 C CA . ARG A 1 194 ? -3.236 16.858 -3.299 1.00 95.19 194 ARG A CA 1
ATOM 1543 C C . ARG A 1 194 ? -2.554 18.216 -3.265 1.00 95.19 194 ARG A C 1
ATOM 1545 O O . ARG A 1 194 ? -2.630 18.954 -4.238 1.00 95.19 194 ARG A O 1
ATOM 1552 N N . GLU A 1 195 ? -1.969 18.566 -2.127 1.00 95.25 195 GLU A N 1
ATOM 1553 C CA . GLU A 1 195 ? -1.330 19.867 -1.911 1.00 95.25 195 GLU A CA 1
ATOM 1554 C C . GLU A 1 195 ? 0.137 19.867 -2.364 1.00 95.25 195 GLU A C 1
ATOM 1556 O O . GLU A 1 195 ? 0.699 20.928 -2.626 1.00 95.25 195 GLU A O 1
ATOM 1561 N N . GLY A 1 196 ? 0.738 18.682 -2.498 1.00 92.25 196 GLY A N 1
ATOM 1562 C CA . GLY A 1 196 ? 2.148 18.508 -2.816 1.00 92.25 196 GLY A CA 1
ATOM 1563 C C . GLY A 1 196 ? 3.056 18.688 -1.598 1.00 92.25 196 GLY A C 1
ATOM 1564 O O . GLY A 1 196 ? 2.633 19.065 -0.503 1.00 92.25 196 GLY A O 1
ATOM 1565 N N . PHE A 1 197 ? 4.338 18.392 -1.789 1.00 92.75 197 PHE A N 1
ATOM 1566 C CA . PHE A 1 197 ? 5.390 18.595 -0.796 1.00 92.75 197 PHE A CA 1
ATOM 1567 C C . PHE A 1 197 ? 6.717 18.915 -1.502 1.00 92.75 197 PHE A C 1
ATOM 1569 O O . PHE A 1 197 ? 6.918 18.495 -2.644 1.00 92.75 197 PHE A O 1
ATOM 1576 N N . PRO A 1 198 ? 7.629 19.670 -0.865 1.00 93.25 198 PRO A N 1
ATOM 1577 C CA . PRO A 1 198 ? 8.924 19.976 -1.459 1.00 93.25 198 PRO A CA 1
ATOM 1578 C C . PRO A 1 198 ? 9.766 18.706 -1.625 1.00 93.25 198 PRO A C 1
ATOM 1580 O O . PRO A 1 198 ? 9.850 17.871 -0.722 1.00 93.25 198 PRO A O 1
ATOM 1583 N N . VAL A 1 199 ? 10.420 18.580 -2.779 1.00 91.94 199 VAL A N 1
ATOM 1584 C CA . VAL A 1 199 ? 11.268 17.429 -3.112 1.00 91.94 199 VAL A CA 1
ATOM 1585 C C . VAL A 1 199 ? 12.509 17.417 -2.214 1.00 91.94 199 VAL A C 1
ATOM 1587 O O . VAL A 1 199 ? 13.255 18.395 -2.149 1.00 91.94 199 VAL A O 1
ATOM 1590 N N . SER A 1 200 ? 12.742 16.299 -1.520 1.00 92.56 200 SER A N 1
ATOM 1591 C CA . SER A 1 200 ? 13.941 16.104 -0.696 1.00 92.56 200 SER A CA 1
ATOM 1592 C C . SER A 1 200 ? 15.187 15.901 -1.565 1.00 92.56 200 SER A C 1
ATOM 1594 O O . SER A 1 200 ? 15.092 15.462 -2.710 1.00 92.56 200 SER A O 1
ATOM 1596 N N . SER A 1 201 ? 16.379 16.164 -1.023 1.00 92.56 201 SER A N 1
ATOM 1597 C CA . SER A 1 201 ? 17.644 15.970 -1.753 1.00 92.56 201 SER A CA 1
ATOM 1598 C C . SER A 1 201 ? 17.817 14.539 -2.272 1.00 92.56 201 SER A C 1
ATOM 1600 O O . SER A 1 201 ? 18.263 14.340 -3.400 1.00 92.56 201 SER A O 1
ATOM 1602 N N . ASN A 1 202 ? 17.418 13.545 -1.474 1.00 92.00 202 ASN A N 1
ATOM 1603 C CA . ASN A 1 202 ? 17.480 12.137 -1.860 1.00 92.00 202 ASN A CA 1
ATOM 1604 C C . ASN A 1 202 ? 16.520 11.833 -3.013 1.00 92.00 202 ASN A C 1
ATOM 1606 O O . ASN A 1 202 ? 16.916 11.181 -3.977 1.00 92.00 202 ASN A O 1
ATOM 1610 N N . LEU A 1 203 ? 15.282 12.337 -2.947 1.00 90.38 203 LEU A N 1
ATOM 1611 C CA . LEU A 1 203 ? 14.309 12.142 -4.019 1.00 90.38 203 LEU A CA 1
ATOM 1612 C C . LEU A 1 203 ? 14.759 12.842 -5.306 1.00 90.38 203 LEU A C 1
ATOM 1614 O O . LEU A 1 203 ? 14.709 12.234 -6.368 1.00 90.38 203 LEU A O 1
ATOM 1618 N N . ALA A 1 204 ? 15.277 14.069 -5.214 1.00 92.56 204 ALA A N 1
ATOM 1619 C CA . ALA A 1 204 ? 15.822 14.792 -6.361 1.00 92.56 204 ALA A CA 1
ATOM 1620 C C . ALA A 1 204 ? 16.973 14.024 -7.030 1.00 92.56 204 ALA A C 1
ATOM 1622 O O . ALA A 1 204 ? 17.003 13.896 -8.252 1.00 92.56 204 ALA A O 1
ATOM 1623 N N . MET A 1 205 ? 17.888 13.460 -6.235 1.00 94.06 205 MET A N 1
ATOM 1624 C CA . MET A 1 205 ? 18.992 12.644 -6.744 1.00 94.06 205 MET A CA 1
ATOM 1625 C C . MET A 1 205 ? 18.488 11.397 -7.481 1.00 94.06 205 MET A C 1
ATOM 1627 O O . MET A 1 205 ? 18.982 11.086 -8.563 1.00 94.06 205 MET A O 1
ATOM 1631 N N . VAL A 1 206 ? 17.507 10.684 -6.920 1.00 92.25 206 VAL A N 1
ATOM 1632 C CA . VAL A 1 206 ? 16.942 9.481 -7.554 1.00 92.25 206 VAL A CA 1
ATOM 1633 C C . VAL A 1 206 ? 16.178 9.835 -8.830 1.00 92.25 206 VAL A C 1
ATOM 1635 O O . VAL A 1 206 ? 16.348 9.152 -9.837 1.00 92.25 206 VAL A O 1
ATOM 1638 N N . LEU A 1 207 ? 15.395 10.918 -8.824 1.00 91.75 207 LEU A N 1
ATOM 1639 C CA . LEU A 1 207 ? 14.695 11.405 -10.015 1.00 91.75 207 LEU A CA 1
ATOM 1640 C C . LEU A 1 207 ? 15.680 11.754 -11.135 1.00 91.75 207 LEU A C 1
ATOM 1642 O O . LEU A 1 207 ? 15.470 11.347 -12.270 1.00 91.75 207 LEU A O 1
ATOM 1646 N N . GLN A 1 208 ? 16.794 12.416 -10.811 1.00 93.31 208 GLN A N 1
ATOM 1647 C CA . GLN A 1 208 ? 17.837 12.727 -11.789 1.00 93.31 208 GLN A CA 1
ATOM 1648 C C . GLN A 1 208 ? 18.512 11.463 -12.344 1.00 93.31 208 GLN A C 1
ATOM 1650 O O . GLN A 1 208 ? 18.770 11.367 -13.539 1.00 93.31 208 GLN A O 1
ATOM 1655 N N . GLN A 1 209 ? 18.764 10.456 -11.503 1.00 93.19 209 GLN A N 1
ATOM 1656 C CA . GLN A 1 209 ? 19.304 9.167 -11.958 1.00 93.19 209 GLN A CA 1
ATOM 1657 C C . GLN A 1 209 ? 18.335 8.397 -12.865 1.00 93.19 209 GLN A C 1
ATOM 1659 O O . GLN A 1 209 ? 18.774 7.554 -13.646 1.00 93.19 209 GLN A O 1
ATOM 1664 N N . LYS A 1 210 ? 17.030 8.657 -12.738 1.00 91.00 210 LYS A N 1
ATOM 1665 C CA . LYS A 1 210 ? 15.949 7.987 -13.470 1.00 91.00 210 LYS A CA 1
ATOM 1666 C C . LYS A 1 210 ? 15.314 8.839 -14.564 1.00 91.00 210 LYS A C 1
ATOM 1668 O O . LYS A 1 210 ? 14.327 8.420 -15.156 1.00 91.00 210 LYS A O 1
ATOM 1673 N N . GLU A 1 211 ? 15.905 9.986 -14.878 1.00 91.75 211 GLU A N 1
ATOM 1674 C CA . GLU A 1 211 ? 15.360 10.950 -15.831 1.00 91.75 211 GLU A CA 1
ATOM 1675 C C . GLU A 1 211 ? 15.134 10.350 -17.228 1.00 91.75 211 GLU A C 1
ATOM 1677 O O . GLU A 1 211 ? 14.108 10.625 -17.848 1.00 91.75 211 GLU A O 1
ATOM 1682 N N . SER A 1 212 ? 16.042 9.497 -17.719 1.00 91.25 212 SER A N 1
ATOM 1683 C CA . SER A 1 212 ? 15.855 8.805 -19.004 1.00 91.25 212 SER A CA 1
ATOM 1684 C C . SER A 1 212 ? 14.624 7.902 -18.987 1.00 91.25 212 SER A C 1
ATOM 1686 O O . SER A 1 212 ? 13.767 8.023 -19.855 1.00 91.25 212 SER A O 1
ATOM 1688 N N . ASP A 1 213 ? 14.512 7.056 -17.960 1.00 87.19 213 ASP A N 1
ATOM 1689 C CA . ASP A 1 213 ? 13.440 6.065 -17.821 1.00 87.19 213 ASP A CA 1
ATOM 1690 C C . ASP A 1 213 ? 12.071 6.761 -17.672 1.00 87.19 213 ASP A C 1
ATOM 1692 O O . ASP A 1 213 ? 11.075 6.314 -18.231 1.00 87.19 213 ASP A O 1
ATOM 1696 N N . ILE A 1 214 ? 12.025 7.882 -16.941 1.00 89.00 214 ILE A N 1
ATOM 1697 C CA . ILE A 1 214 ? 10.811 8.687 -16.735 1.00 89.00 214 ILE A CA 1
ATOM 1698 C C . ILE A 1 214 ? 10.371 9.371 -18.033 1.00 89.00 214 ILE A C 1
ATOM 1700 O O . ILE A 1 214 ? 9.182 9.417 -18.325 1.00 89.00 214 ILE A O 1
ATOM 1704 N N . ASN A 1 215 ? 11.312 9.904 -18.818 1.00 89.38 215 ASN A N 1
ATOM 1705 C CA . ASN A 1 215 ? 10.997 10.615 -20.059 1.00 89.38 215 ASN A CA 1
ATOM 1706 C C . ASN A 1 215 ? 10.574 9.687 -21.207 1.00 89.38 215 ASN A C 1
ATOM 1708 O O . ASN A 1 215 ? 9.888 10.138 -22.131 1.00 89.38 215 ASN A O 1
ATOM 1712 N N . GLU A 1 216 ? 11.002 8.423 -21.168 1.00 88.56 216 GLU A N 1
ATOM 1713 C CA . GLU A 1 216 ? 10.591 7.383 -22.116 1.00 88.56 216 GLU A CA 1
ATOM 1714 C C . GLU A 1 216 ? 9.138 6.932 -21.902 1.00 88.56 216 GLU A C 1
ATOM 1716 O O . GLU A 1 216 ? 8.467 6.563 -22.868 1.00 88.56 216 GLU A O 1
ATOM 1721 N N . ASP A 1 217 ? 8.639 6.991 -20.665 1.00 86.81 217 ASP A N 1
ATOM 1722 C CA . ASP A 1 217 ? 7.280 6.593 -20.305 1.00 86.81 217 ASP A CA 1
ATOM 1723 C C . ASP A 1 217 ? 6.312 7.790 -20.372 1.00 86.81 217 ASP A C 1
ATOM 1725 O O . ASP A 1 217 ? 6.458 8.800 -19.678 1.00 86.81 217 ASP A O 1
ATOM 1729 N N . GLU A 1 218 ? 5.300 7.686 -21.235 1.00 88.38 218 GLU A N 1
ATOM 1730 C CA . GLU A 1 218 ? 4.316 8.750 -21.443 1.00 88.38 218 GLU A CA 1
ATOM 1731 C C . GLU A 1 218 ? 3.484 9.037 -20.185 1.00 88.38 218 GLU A C 1
ATOM 1733 O O . GLU A 1 218 ? 3.230 10.208 -19.879 1.00 88.38 218 GLU A O 1
ATOM 1738 N N . ASP A 1 219 ? 3.115 7.996 -19.434 1.00 87.69 219 ASP A N 1
ATOM 1739 C CA . ASP A 1 219 ? 2.284 8.119 -18.239 1.00 87.69 219 ASP A CA 1
ATOM 1740 C C . ASP A 1 219 ? 3.074 8.808 -17.123 1.00 87.69 219 ASP A C 1
ATOM 1742 O O . ASP A 1 219 ? 2.577 9.759 -16.513 1.00 87.69 219 ASP A O 1
ATOM 1746 N N . MET A 1 220 ? 4.332 8.400 -16.906 1.00 86.44 220 MET A N 1
ATOM 1747 C CA . MET A 1 220 ? 5.197 9.026 -15.897 1.00 86.44 220 MET A CA 1
ATOM 1748 C C . MET A 1 220 ? 5.511 10.487 -16.227 1.00 86.44 220 MET A C 1
ATOM 1750 O O . MET A 1 220 ? 5.510 11.328 -15.328 1.00 86.44 220 MET A O 1
ATOM 1754 N N . ARG A 1 221 ? 5.721 10.816 -17.506 1.00 86.44 221 ARG A N 1
ATOM 1755 C CA . ARG A 1 221 ? 5.962 12.196 -17.944 1.00 86.44 221 ARG A CA 1
ATOM 1756 C C . ARG A 1 221 ? 4.737 13.091 -17.772 1.00 86.44 221 ARG A C 1
ATOM 1758 O O . ARG A 1 221 ? 4.887 14.259 -17.440 1.00 86.44 221 ARG A O 1
ATOM 1765 N N . SER A 1 222 ? 3.535 12.569 -18.019 1.00 84.69 222 SER A N 1
ATOM 1766 C CA . SER A 1 222 ? 2.288 13.342 -17.893 1.00 84.69 222 SER A CA 1
ATOM 1767 C C . SER A 1 222 ? 1.898 13.658 -16.443 1.00 84.69 222 SER A C 1
ATOM 1769 O O . SER A 1 222 ? 1.073 14.541 -16.208 1.00 84.69 222 SER A O 1
ATOM 1771 N N . ALA A 1 223 ? 2.478 12.928 -15.485 1.00 67.62 223 ALA A N 1
ATOM 1772 C CA . ALA A 1 223 ? 2.228 13.068 -14.055 1.00 67.62 223 ALA A CA 1
ATOM 1773 C C . ALA A 1 223 ? 3.183 14.050 -13.343 1.00 67.62 223 ALA A C 1
ATOM 1775 O O . ALA A 1 223 ? 2.972 14.326 -12.159 1.00 67.62 223 ALA A O 1
ATOM 1776 N N . ALA A 1 224 ? 4.216 14.540 -14.039 1.00 54.91 224 ALA A N 1
ATOM 1777 C CA . ALA A 1 224 ? 5.196 15.513 -13.548 1.00 54.91 224 ALA A CA 1
ATOM 1778 C C . ALA A 1 224 ? 4.793 16.954 -13.897 1.00 54.91 224 ALA A C 1
ATOM 1780 O O . ALA A 1 224 ? 4.999 17.836 -13.030 1.00 54.91 224 ALA A O 1
#

InterPro domains:
  IPR000101 Gamma-glutamyltranspeptidase [PTHR11686] (125-222)
  IPR029055 Nucleophile aminohydrolases, N-terminal [SSF56235] (115-221)

pLDDT: mean 70.86, std 22.96, range [28.03, 95.94]

Organism: Meloidogyne hapla (NCBI:txid6305)

Foldseek 3Di:
DDDDDDDPPDPPPDDDPPVSVVVVVVVVVVVVVVVVVVVVVVVVVVVVVVVVVVVVVVVVVPPPPDVVVVLPPDDPDPDPDPPPPDPDDDDDDDDDDDDDDDDDPDPPDDDDPPAWDWDWDDDPRDTDIQTQGFDADPPDDPCPCVVPVVLCPDDPSVDTHGRVVVSVVVCCVPPNDPVDDPVNVCVVVVCCVVVDDDQDPVNVVVCVVCVVVQVVDPVSVVVD

Secondary structure (DSSP, 8-state):
-------------PPPPHHHHHHHHHHHHHHHHHHHHHHHHHHHHHHHHHHHHHHHHHHHHS-S--HHHHTT-----SSSSS-SS----------------S--------PPSTT--EEEEEETTEEEEEE---B--TT--TTTTSS-GGGGTSSGGGPPBP-HHHHHHHHHHHH--TTS-HHHHHHHHHHHHHH--PPPHHHHHHHHHTHHHHHH-HHHHHT-